Protein 3TDG (pdb70)

InterPro domains:
  IPR036249 Thioredoxin-like superfamily [SSF52833] (126-264)
  IPR041556 Disulfide isomerase DsbG, N-terminal [PF18257] (36-124)

Foldseek 3Di:
DVQLQVLCCVVPVWRKAWDDWACDPQDDFWIWTWIAGPPLRQIWIWIAGNVNNDIGTQDLPDDGPDPVRNVVSVVVVVVRVVVSVVSVLVVVLVVLVVPQPPLQWDKAAAPDPVARPWEKEWEAFLADVVRVVVLVCVNVVSPHHTYTYHQALAPDDLRLQLSQVLSVVVVVCVVVPHHSVVNSVSSNQSSDPPNPSVVDDGDPVSSVSRVVSRCSSPVVVSDPDPRDMDTD

Structure (mmCIF, N/CA/C/O backbone):
data_3TDG
#
_entry.id   3TDG
#
_cell.length_a   86.767
_cell.length_b   86.767
_cell.length_c 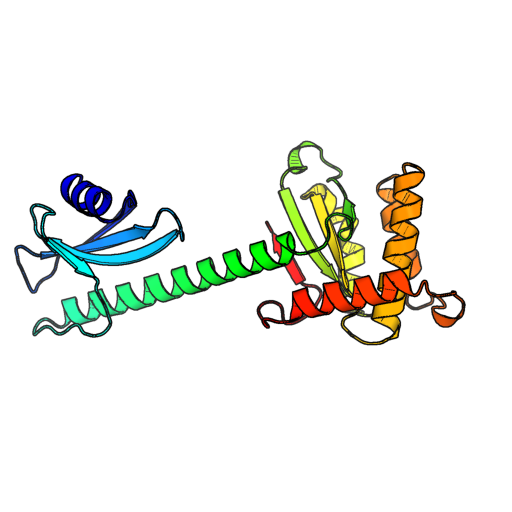  85.508
_cell.angle_alpha   90.00
_cell.angle_beta   90.00
_cell.angle_gamma   120.00
#
_symmetry.space_group_name_H-M   'P 32 2 1'
#
loop_
_entity.id
_entity.type
_entity.pdbx_description
1 polymer 'Putative uncharacterized protein'
2 non-polymer GLYCEROL
3 non-polymer 'FORMIC ACID'
4 non-polymer 'HEXAETHYLENE GLYCOL'
5 water water
#
loop_
_atom_site.group_PDB
_atom_site.id
_atom_site.type_symbol
_atom_site.label_atom_id
_atom_site.label_alt_id
_atom_site.label_comp_id
_atom_site.label_asym_id
_atom_site.label_entity_id
_atom_site.label_seq_id
_atom_site.pdbx_PDB_ins_code
_atom_site.Cartn_x
_atom_site.Cartn_y
_atom_site.Cartn_z
_atom_site.occupancy
_atom_site.B_iso_or_equiv
_atom_site.auth_seq_id
_atom_site.auth_comp_id
_atom_site.auth_asym_id
_atom_site.auth_atom_id
_atom_site.pdbx_PDB_model_num
ATOM 1 N N . GLN A 1 32 ? -47.245 49.417 22.952 1.00 60.72 32 GLN A N 1
ATOM 2 C CA . GLN A 1 32 ? -46.686 50.402 22.037 1.00 60.77 32 GLN A CA 1
ATOM 3 C C . GLN A 1 32 ? -46.31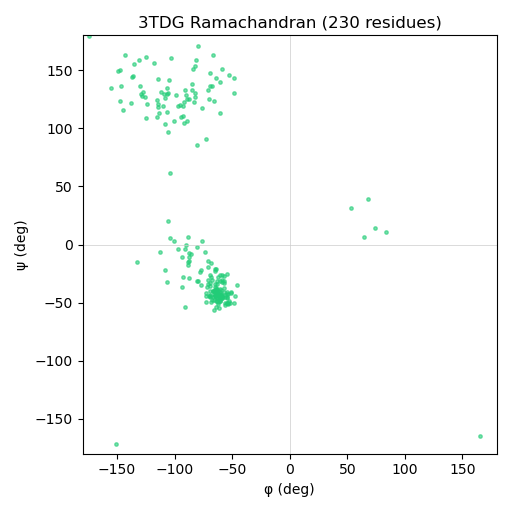8 49.826 20.692 1.00 60.41 32 GLN A C 1
ATOM 4 O O . GLN A 1 32 ? -45.370 49.090 20.553 1.00 60.77 32 GLN A O 1
ATOM 10 N N . ASP A 1 33 ? -47.068 50.194 19.683 1.00 59.17 33 ASP A N 1
ATOM 11 C CA . ASP A 1 33 ? -46.795 49.702 18.375 1.00 58.19 33 ASP A CA 1
ATOM 12 C C . ASP A 1 33 ? -45.500 50.241 17.853 1.00 56.40 33 ASP A C 1
ATOM 13 O O . ASP A 1 33 ? -44.841 49.590 17.082 1.00 55.66 33 ASP A O 1
ATOM 18 N N . ASN A 1 34 ? -45.130 51.433 18.257 1.00 54.00 34 ASN A N 1
ATOM 19 C CA . ASN A 1 34 ? -43.931 51.983 17.694 1.00 52.26 34 ASN A CA 1
ATOM 20 C C . ASN A 1 34 ? -42.665 51.233 18.062 1.00 50.30 34 ASN A C 1
ATOM 21 O O . ASN A 1 34 ? -41.818 51.018 17.231 1.00 49.56 34 ASN A O 1
ATOM 26 N N . LEU A 1 35 ? -42.540 50.845 19.314 1.00 48.07 35 LEU A N 1
ATOM 27 C CA . LEU A 1 35 ? -41.363 50.128 19.729 1.00 46.34 35 LEU A CA 1
ATOM 28 C C . LEU A 1 35 ? -41.288 48.791 19.034 1.00 44.55 35 LEU A C 1
ATOM 29 O O . LEU A 1 35 ? -40.266 48.423 18.546 1.00 43.58 35 LEU A O 1
ATOM 34 N N . VAL A 1 36 ? -42.400 48.098 18.978 1.00 43.27 36 VAL A N 1
ATOM 35 C CA . VAL A 1 36 ? -42.483 46.823 18.303 1.00 42.91 36 VAL A CA 1
ATOM 36 C C . VAL A 1 36 ? -42.062 46.966 16.864 1.00 42.33 36 VAL A C 1
ATOM 37 O O . VAL A 1 36 ? -41.385 46.152 16.330 1.00 41.58 36 VAL A O 1
ATOM 41 N N . SER A 1 37 ? -42.473 48.038 16.244 1.00 41.90 37 SER A N 1
ATOM 42 C CA . SER A 1 37 ? -42.195 48.222 14.858 1.00 42.23 37 SER A CA 1
ATOM 43 C C . SER A 1 37 ? -40.756 48.645 14.624 1.00 41.49 37 SER A C 1
ATOM 44 O O . SER A 1 37 ? -40.142 48.237 13.680 1.00 41.10 37 SER A O 1
ATOM 47 N N . VAL A 1 38 ? -40.214 49.426 15.528 1.00 40.44 38 VAL A N 1
ATOM 48 C CA . VAL A 1 38 ? -38.837 49.801 15.420 1.00 39.78 38 VAL A CA 1
ATOM 49 C C . VAL A 1 38 ? -37.943 48.573 15.530 1.00 39.29 38 VAL A C 1
ATOM 50 O O . VAL A 1 38 ? -37.003 48.435 14.807 1.00 38.92 38 VAL A O 1
ATOM 54 N N . ILE A 1 39 ? -38.269 47.671 16.422 1.00 38.23 39 ILE A N 1
ATOM 55 C CA . ILE A 1 39 ? -37.480 46.488 16.570 1.00 38.55 39 ILE A CA 1
ATOM 56 C C . ILE A 1 39 ? -37.654 45.572 15.383 1.00 38.33 39 ILE A C 1
ATOM 57 O O . ILE A 1 39 ? -36.706 45.054 14.874 1.00 37.46 39 ILE A O 1
ATOM 62 N N . GLU A 1 40 ? -38.880 45.386 14.944 1.00 38.21 40 GLU A N 1
ATOM 63 C CA . GLU A 1 40 ? -39.127 44.528 13.817 1.00 39.23 40 GLU A CA 1
ATOM 64 C C . GLU A 1 40 ? -38.327 44.882 12.575 1.00 38.96 40 GLU A C 1
ATOM 65 O O . GLU A 1 40 ? -37.774 44.028 11.975 1.00 39.49 40 GLU A O 1
ATOM 71 N N . LYS A 1 41 ? -38.268 46.149 12.221 1.00 38.84 41 LYS A N 1
ATOM 72 C CA . LYS A 1 41 ? -37.585 46.584 10.993 1.00 39.82 41 LYS A CA 1
ATOM 73 C C . LYS A 1 41 ? -36.103 46.238 10.987 1.00 39.27 41 LYS A C 1
ATOM 74 O O . LYS A 1 41 ? -35.549 45.903 9.935 1.00 38.69 41 LYS A O 1
ATOM 80 N N . GLN A 1 42 ? -35.451 46.368 12.143 1.00 38.56 42 GLN A N 1
ATOM 81 C CA . GLN A 1 42 ? -34.014 46.133 12.194 1.00 39.06 42 GLN A CA 1
ATOM 82 C C . GLN A 1 42 ? -33.588 44.790 12.810 1.00 38.15 42 GLN A C 1
ATOM 83 O O . GLN A 1 42 ? -32.408 44.532 12.960 1.00 38.73 42 GLN A O 1
ATOM 89 N N . THR A 1 43 ? -34.538 43.914 13.127 1.00 37.97 43 THR A N 1
ATOM 90 C CA . THR A 1 43 ? -34.175 42.558 13.558 1.00 38.02 43 THR A CA 1
ATOM 91 C C . THR A 1 43 ? -34.979 41.484 12.852 1.00 38.44 43 THR A C 1
ATOM 92 O O . THR A 1 43 ? -34.628 40.312 12.907 1.00 38.27 43 THR A O 1
ATOM 96 N N . ASN A 1 44 ? -36.065 41.895 12.208 1.00 39.12 44 ASN A N 1
ATOM 97 C CA . ASN A 1 44 ? -37.105 40.988 11.747 1.00 40.06 44 ASN A CA 1
ATOM 98 C C . ASN A 1 44 ? -37.659 40.067 12.850 1.00 41.03 44 ASN A C 1
ATOM 99 O O . ASN A 1 44 ? -38.050 38.930 12.587 1.00 40.12 44 ASN A O 1
ATOM 104 N N . LYS A 1 45 ? -37.675 40.570 14.084 1.00 41.99 45 LYS A N 1
ATOM 105 C CA . LYS A 1 45 ? -38.364 39.893 15.181 1.00 42.57 45 LYS A CA 1
ATOM 106 C C . LYS A 1 45 ? -39.506 40.774 15.658 1.00 42.69 45 LYS A C 1
ATOM 107 O O . LYS A 1 45 ? -39.299 41.948 16.004 1.00 42.37 45 LYS A O 1
ATOM 113 N N . LYS A 1 46 ? -40.709 40.213 15.657 1.00 42.69 46 LYS A N 1
ATOM 114 C CA . LYS A 1 46 ? -41.872 40.890 16.221 1.00 43.55 46 LYS A CA 1
ATOM 115 C C . LYS A 1 46 ? -42.009 40.484 17.689 1.00 43.25 46 LYS A C 1
ATOM 116 O O . LYS A 1 46 ? -42.430 39.361 17.982 1.00 43.53 46 LYS A O 1
ATOM 122 N N . VAL A 1 47 ? -41.641 41.397 18.592 1.00 43.11 47 VAL A N 1
ATOM 123 C CA . VAL A 1 47 ? -41.617 41.113 20.040 1.00 43.06 47 VAL A CA 1
ATOM 124 C C . VAL A 1 47 ? -43.007 41.272 20.638 1.00 43.97 47 VAL A C 1
ATOM 125 O O . VAL A 1 47 ? -43.829 42.024 20.123 1.00 44.39 47 VAL A O 1
ATOM 129 N N . ARG A 1 48 ? -43.262 40.567 21.730 1.00 44.82 48 ARG A N 1
ATOM 130 C CA . ARG A 1 48 ? -44.501 40.736 22.469 1.00 45.82 48 ARG A CA 1
ATOM 131 C C . ARG A 1 48 ? -44.208 41.506 23.752 1.00 45.79 48 ARG A C 1
ATOM 132 O O . ARG A 1 48 ? -43.288 41.148 24.477 1.00 45.95 48 ARG A O 1
ATOM 140 N N . ILE A 1 49 ? -44.978 42.557 24.030 1.00 46.33 49 ILE A N 1
ATOM 141 C CA . ILE A 1 49 ? -44.768 43.369 25.231 1.00 47.14 49 ILE A CA 1
ATOM 142 C C . ILE A 1 49 ? -45.430 42.700 26.441 1.00 48.22 49 ILE A C 1
ATOM 143 O O . ILE A 1 49 ? -46.615 42.377 26.389 1.00 48.21 49 ILE A O 1
ATOM 148 N N . LEU A 1 50 ? -44.665 42.493 27.519 1.00 48.80 50 LEU A N 1
ATOM 149 C CA . LEU A 1 50 ? -45.183 41.811 28.715 1.00 49.98 50 LEU A CA 1
ATOM 150 C C . LEU A 1 50 ? -45.449 42.735 29.908 1.00 50.93 50 LEU A C 1
ATOM 151 O O . LEU A 1 50 ? -46.359 42.484 30.691 1.00 51.42 50 LEU A O 1
ATOM 156 N N . GLU A 1 51 ? -44.655 43.791 30.052 1.00 51.55 51 GLU A N 1
ATOM 157 C CA . GLU A 1 51 ? -44.672 44.596 31.268 1.00 52.41 51 GLU A CA 1
ATOM 158 C C . GLU A 1 51 ? -44.178 46.013 30.971 1.00 52.35 51 GLU A C 1
ATOM 159 O O . GLU A 1 51 ? -43.179 46.196 30.260 1.00 52.26 51 GLU A O 1
ATOM 165 N N . ILE A 1 52 ? -44.886 47.013 31.488 1.00 52.38 52 ILE A N 1
ATOM 166 C CA . ILE A 1 52 ? -44.430 48.411 31.407 1.00 52.67 52 ILE A CA 1
ATOM 167 C C . ILE A 1 52 ? -44.455 49.044 32.800 1.00 53.10 52 ILE A C 1
ATOM 168 O O . ILE A 1 52 ? -45.468 48.971 33.492 1.00 53.60 52 ILE A O 1
ATOM 173 N N . LYS A 1 53 ? -43.341 49.645 33.214 1.00 53.23 53 LYS A N 1
ATOM 174 C CA . LYS A 1 53 ? -43.231 50.285 34.529 1.00 53.58 53 LYS A CA 1
ATOM 175 C C . LYS A 1 53 ? -42.538 51.647 34.421 1.00 53.82 53 LYS A C 1
ATOM 176 O O . LYS A 1 53 ? -41.588 51.789 33.652 1.00 53.34 53 LYS A O 1
ATOM 182 N N . PRO A 1 54 ? -42.926 52.623 35.206 1.00 53.80 54 PRO A N 1
ATOM 183 C CA . PRO A 1 54 ? -42.300 53.937 35.144 1.00 54.17 54 PRO A CA 1
ATOM 184 C C . PRO A 1 54 ? -41.007 54.014 35.914 1.00 54.65 54 PRO A C 1
ATOM 185 O O . PRO A 1 54 ? -40.803 53.214 36.774 1.00 54.79 54 PRO A O 1
ATOM 189 N N . LEU A 1 55 ? -40.154 54.973 35.604 1.00 55.55 55 LEU A N 1
ATOM 190 C CA . LEU A 1 55 ? -38.957 55.220 36.387 1.00 56.56 55 LEU A CA 1
ATOM 191 C C . LEU A 1 55 ? -39.036 56.548 37.115 1.00 57.57 55 LEU A C 1
ATOM 192 O O . LEU A 1 55 ? -39.357 57.553 36.536 1.00 57.62 55 LEU A O 1
ATOM 197 N N . LYS A 1 56 ? -38.737 56.534 38.399 1.00 58.46 56 LYS A N 1
ATOM 198 C CA . LYS A 1 56 ? -38.766 57.733 39.199 1.00 59.17 56 LYS A CA 1
ATOM 199 C C . LYS A 1 56 ? -37.783 58.694 38.616 1.00 59.60 56 LYS A C 1
ATOM 200 O O . LYS A 1 56 ? -37.893 59.888 38.736 1.00 59.49 56 LYS A O 1
ATOM 206 N N . SER A 1 57 ? -36.802 58.125 37.965 1.00 59.68 57 SER A N 1
ATOM 207 C CA . SER A 1 57 ? -35.600 58.810 37.638 1.00 60.19 57 SER A CA 1
ATOM 208 C C . SER A 1 57 ? -35.671 59.564 36.301 1.00 60.38 57 SER A C 1
ATOM 209 O O . SER A 1 57 ? -34.854 60.419 36.016 1.00 60.41 57 SER A O 1
ATOM 212 N N . SER A 1 58 ? -36.673 59.267 35.499 1.00 60.75 58 SER A N 1
ATOM 213 C CA . SER A 1 58 ? -36.872 59.988 34.266 1.00 61.52 58 SER A CA 1
ATOM 214 C C . SER A 1 58 ? -38.320 60.118 33.902 1.00 61.84 58 SER A C 1
ATOM 215 O O . SER A 1 58 ? -39.109 59.272 34.199 1.00 62.26 58 SER A O 1
ATOM 218 N N . GLN A 1 59 ? -38.672 61.178 33.218 1.00 62.61 59 GLN A N 1
ATOM 219 C CA . GLN A 1 59 ? -40.046 61.345 32.816 1.00 63.45 59 GLN A CA 1
ATOM 220 C C . GLN A 1 59 ? -40.302 60.789 31.434 1.00 63.10 59 GLN A C 1
ATOM 221 O O . GLN A 1 59 ? -41.395 60.403 31.128 1.00 63.29 59 GLN A O 1
ATOM 227 N N . ASP A 1 60 ? -39.300 60.772 30.581 1.00 62.82 60 ASP A N 1
ATOM 228 C CA . ASP A 1 60 ? -39.518 60.245 29.251 1.00 62.34 60 ASP A CA 1
ATOM 229 C C . ASP A 1 60 ? -39.302 58.728 29.167 1.00 61.38 60 ASP A C 1
ATOM 230 O O . ASP A 1 60 ? -39.901 58.067 28.373 1.00 61.60 60 ASP A O 1
ATOM 235 N N . LEU A 1 61 ? -38.446 58.189 30.003 1.00 59.63 61 LEU A N 1
ATOM 236 C CA . LEU A 1 61 ? -38.081 56.777 29.930 1.00 57.78 61 LEU A CA 1
ATOM 237 C C . LEU A 1 61 ? -38.939 55.843 30.771 1.00 56.67 61 LEU A C 1
ATOM 238 O O . LEU A 1 61 ? -39.200 56.116 31.943 1.00 57.03 61 LEU A O 1
ATOM 243 N N . LYS A 1 62 ? -39.371 54.738 30.160 1.00 54.97 62 LYS A N 1
ATOM 244 C CA . LYS A 1 62 ? -40.105 53.680 30.859 1.00 53.58 62 LYS A CA 1
ATOM 245 C C . LYS A 1 62 ? -39.347 52.343 30.823 1.00 52.04 62 LYS A C 1
ATOM 246 O O . LYS A 1 62 ? -38.539 52.103 29.929 1.00 51.18 62 LYS A O 1
ATOM 252 N N . MET A 1 63 ? -39.632 51.483 31.795 1.00 50.07 63 MET A N 1
ATOM 253 C CA . MET A 1 63 ? -39.087 50.137 31.842 1.00 49.05 63 MET A CA 1
ATOM 254 C C . MET A 1 63 ? -40.064 49.198 31.140 1.00 47.49 63 MET A C 1
ATOM 255 O O . MET A 1 63 ? -41.237 49.134 31.507 1.00 47.04 63 MET A O 1
ATOM 260 N N . VAL A 1 64 ? -39.573 48.495 30.115 1.00 45.10 64 VAL A N 1
ATOM 261 C CA . VAL A 1 64 ? -40.382 47.551 29.342 1.00 43.25 64 VAL A CA 1
ATOM 262 C C . VAL A 1 64 ? -39.697 46.185 29.276 1.00 42.00 64 VAL A C 1
ATOM 263 O O . VAL A 1 64 ? -38.491 46.093 28.993 1.00 42.09 64 VAL A O 1
ATOM 267 N N . VAL A 1 65 ? -40.454 45.133 29.562 1.00 40.65 65 VAL A N 1
ATOM 268 C CA . VAL A 1 65 ? -40.001 43.764 29.318 1.00 39.56 65 VAL A CA 1
ATOM 269 C C . VAL A 1 65 ? -40.761 43.205 28.116 1.00 39.40 65 VAL A C 1
ATOM 270 O O . VAL A 1 65 ? -41.983 43.382 28.007 1.00 39.37 65 VAL A O 1
ATOM 274 N N . ILE A 1 66 ? -40.023 42.556 27.215 1.00 38.87 66 ILE A N 1
ATOM 275 C CA . ILE A 1 66 ? -40.572 41.983 25.995 1.00 38.29 66 ILE A CA 1
ATOM 276 C C . ILE A 1 66 ? -40.220 40.507 25.932 1.00 39.15 66 ILE A C 1
ATOM 277 O O . ILE A 1 66 ? -39.320 40.061 26.635 1.00 39.42 66 ILE A O 1
ATOM 282 N N . GLU A 1 67 ? -40.945 39.754 25.104 1.00 39.59 67 GLU A N 1
ATOM 283 C CA . GLU A 1 67 ? -40.632 38.360 24.835 1.00 40.57 67 GLU A CA 1
ATOM 284 C C . GLU A 1 67 ? -40.089 38.236 23.420 1.00 40.63 67 GLU A C 1
ATOM 285 O O . GLU A 1 67 ? -40.721 38.696 22.484 1.00 40.24 67 GLU A O 1
ATOM 291 N N . ASP A 1 68 ? -38.909 37.641 23.275 1.00 41.24 68 ASP A N 1
ATOM 292 C CA . ASP A 1 68 ? -38.335 37.364 21.955 1.00 42.04 68 ASP A CA 1
ATOM 293 C C . ASP A 1 68 ? -39.183 36.235 21.308 1.00 42.57 68 ASP A C 1
ATOM 294 O O . ASP A 1 68 ? -39.373 35.199 21.917 1.00 42.39 68 ASP A O 1
ATOM 299 N N . PRO A 1 69 ? -39.722 36.444 20.087 1.00 43.17 69 PRO A N 1
ATOM 300 C CA . PRO A 1 69 ? -40.628 35.398 19.566 1.00 43.55 69 PRO A CA 1
ATOM 301 C C . PRO A 1 69 ? -39.923 34.097 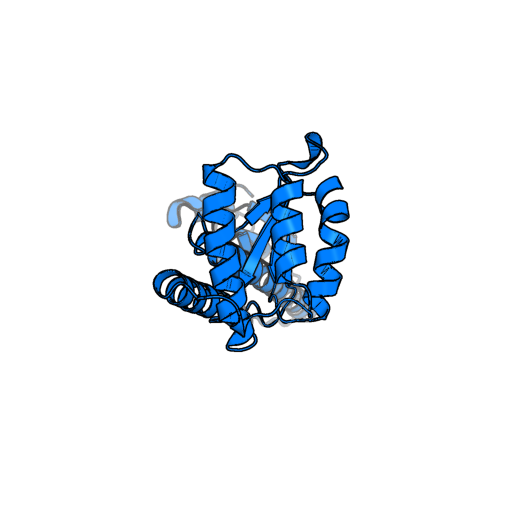19.161 1.00 43.72 69 PRO A C 1
ATOM 302 O O . PRO A 1 69 ? -40.584 33.094 18.970 1.00 44.36 69 PRO A O 1
ATOM 306 N N . ASP A 1 70 ? -38.597 34.114 19.040 1.00 44.87 70 ASP A N 1
ATOM 307 C CA . ASP A 1 70 ? -37.843 32.913 18.660 1.00 45.97 70 ASP A CA 1
ATOM 308 C C . ASP A 1 70 ? -37.388 32.102 19.879 1.00 46.02 70 ASP A C 1
ATOM 309 O O . ASP A 1 70 ? -37.668 30.907 19.969 1.00 46.55 70 ASP A O 1
ATOM 314 N N . THR A 1 71 ? -36.699 32.757 20.813 1.00 45.04 71 THR A N 1
ATOM 315 C CA . THR A 1 71 ? -36.133 32.089 21.980 1.00 44.29 71 THR A CA 1
ATOM 316 C C . THR A 1 71 ? -37.108 32.017 23.155 1.00 43.84 71 THR A C 1
ATOM 317 O O . THR A 1 71 ? -36.903 31.231 24.083 1.00 44.07 71 THR A O 1
ATOM 321 N N . LYS A 1 72 ? -38.154 32.845 23.108 1.00 42.95 72 LYS A N 1
ATOM 322 C CA . LYS A 1 72 ? -39.090 33.059 24.228 1.00 42.78 72 LYS A CA 1
ATOM 323 C C . LYS A 1 72 ? -38.419 33.700 25.468 1.00 41.74 72 LYS A C 1
ATOM 324 O O . LYS A 1 72 ? -39.061 33.841 26.509 1.00 41.54 72 LYS A O 1
ATOM 330 N N . TYR A 1 73 ? -37.151 34.104 25.340 1.00 40.66 73 TYR A N 1
ATOM 331 C CA . TYR A 1 73 ? -36.458 34.842 26.399 1.00 39.52 73 TYR A CA 1
ATOM 332 C C . TYR A 1 73 ? -37.163 36.162 26.689 1.00 39.00 73 TYR A C 1
ATOM 333 O O . TYR A 1 73 ? -37.661 36.828 25.770 1.00 37.84 73 TYR A O 1
ATOM 342 N N . ASN A 1 74 ? -37.251 36.500 27.977 1.00 38.48 74 ASN A N 1
ATOM 343 C CA . ASN A 1 74 ? -37.786 37.781 28.404 1.00 38.55 74 ASN A CA 1
ATOM 344 C C . ASN A 1 74 ? -36.636 38.764 28.480 1.00 38.08 74 ASN A C 1
ATOM 345 O O . ASN A 1 74 ? -35.619 38.481 29.112 1.00 38.02 74 ASN A O 1
ATOM 350 N N . ILE A 1 75 ? -36.799 39.915 27.835 1.00 37.15 75 ILE A N 1
ATOM 351 C CA . ILE A 1 75 ? -35.715 40.881 27.700 1.00 36.69 75 ILE A CA 1
ATOM 352 C C . ILE A 1 75 ? -36.195 42.212 28.262 1.00 37.36 75 ILE A C 1
ATOM 353 O O . ILE A 1 75 ? -37.208 42.746 27.800 1.00 37.02 75 ILE A O 1
ATOM 358 N N . PRO A 1 76 ? -35.488 42.734 29.284 1.00 37.83 76 PRO A N 1
ATOM 359 C CA . PRO A 1 76 ? -35.785 44.041 29.865 1.00 38.18 76 PRO A CA 1
ATOM 360 C C . PRO A 1 76 ? -35.122 45.199 29.119 1.00 38.17 76 PRO A C 1
ATOM 361 O O . PRO A 1 76 ? -33.953 45.123 28.728 1.00 38.40 76 PRO A O 1
ATOM 365 N N . LEU A 1 77 ? -35.892 46.266 28.942 1.00 38.61 77 LEU A N 1
ATOM 366 C CA . LEU A 1 77 ? -35.510 47.439 28.158 1.00 38.91 77 LEU A CA 1
ATOM 367 C C . LEU A 1 77 ? -35.856 48.738 28.878 1.00 39.72 77 LEU A C 1
ATOM 368 O O . LEU A 1 77 ? -36.794 48.790 29.690 1.00 39.50 77 LEU A O 1
ATOM 373 N N . VAL A 1 78 ? -35.134 49.793 28.534 1.00 40.66 78 VAL A N 1
ATOM 374 C CA . VAL A 1 78 ? -35.602 51.158 28.800 1.00 42.22 78 VAL A CA 1
ATOM 375 C C . VAL A 1 78 ? -36.024 51.742 27.450 1.00 42.48 78 VAL A C 1
ATOM 376 O O . VAL A 1 78 ? -35.283 51.656 26.461 1.00 42.42 78 VAL A O 1
ATOM 380 N N . VAL A 1 79 ? -37.232 52.293 27.407 1.00 43.37 79 VAL A N 1
ATOM 381 C CA . VAL A 1 79 ? -37.843 52.758 26.164 1.00 44.56 79 VAL A CA 1
ATOM 382 C C . VAL A 1 79 ? -38.380 54.194 26.327 1.00 45.61 79 VAL A C 1
ATOM 383 O O . VAL A 1 79 ? -38.996 54.521 27.347 1.00 45.76 79 VAL A O 1
ATOM 387 N N . SER A 1 80 ? -38.136 55.047 25.335 1.00 46.35 80 SER A N 1
ATOM 388 C CA . SER A 1 80 ? -38.705 56.402 25.341 1.00 47.75 80 SER A CA 1
ATOM 389 C C . SER A 1 80 ? -40.237 56.381 25.208 1.00 48.74 80 SER A C 1
ATOM 390 O O . SER A 1 80 ? -40.826 55.358 24.824 1.00 48.32 80 SER A O 1
ATOM 393 N N . LYS A 1 81 ? -40.862 57.512 25.547 1.00 50.17 81 LYS A N 1
ATOM 394 C CA . LYS A 1 81 ? -42.317 57.705 25.459 1.00 51.65 81 LYS A CA 1
ATOM 395 C C . LYS A 1 81 ? -42.892 57.408 24.083 1.00 51.34 81 LYS A C 1
ATOM 396 O O . LYS A 1 81 ? -43.935 56.760 23.963 1.00 51.77 81 LYS A O 1
ATOM 402 N N . ASP A 1 82 ? -42.227 57.897 23.040 1.00 51.10 82 ASP A N 1
ATOM 403 C CA . ASP A 1 82 ? -42.709 57.655 21.685 1.00 50.51 82 ASP A CA 1
ATOM 404 C C . ASP A 1 82 ? -42.327 56.259 21.139 1.00 49.89 82 ASP A C 1
ATOM 405 O O . ASP A 1 82 ? -42.726 55.899 20.041 1.00 49.79 82 ASP A O 1
ATOM 410 N N . GLY A 1 83 ? -41.581 55.472 21.918 1.00 48.79 83 GLY A N 1
ATOM 411 C CA . GLY A 1 83 ? -41.168 54.125 21.508 1.00 47.18 83 GLY A CA 1
ATOM 412 C C . GLY A 1 83 ? -40.078 54.092 20.449 1.00 46.62 83 GLY A C 1
ATOM 413 O O . GLY A 1 83 ? -39.827 53.042 19.851 1.00 46.89 83 GLY A O 1
ATOM 414 N N . ASN A 1 84 ? -39.416 55.231 20.232 1.00 45.68 84 ASN A N 1
ATOM 415 C CA . ASN A 1 84 ? -38.408 55.376 19.188 1.00 45.28 84 ASN A CA 1
ATOM 416 C C . ASN A 1 84 ? -36.966 55.135 19.617 1.00 44.96 84 ASN A C 1
ATOM 417 O O . ASN A 1 84 ? -36.076 55.082 18.774 1.00 44.78 84 ASN A O 1
ATOM 422 N N . LEU A 1 85 ? -36.733 55.038 20.925 1.00 44.10 85 LEU A N 1
ATOM 423 C CA . LEU A 1 85 ? -35.407 54.739 21.465 1.00 42.69 85 LEU A CA 1
ATOM 424 C C . LEU A 1 85 ? -35.539 53.579 22.454 1.00 42.26 85 LEU A C 1
ATOM 425 O O . LEU A 1 85 ? -36.399 53.577 23.334 1.00 41.79 85 LEU A O 1
ATOM 430 N N . ILE A 1 86 ? -34.699 52.568 22.273 1.00 41.40 86 ILE A N 1
ATOM 431 C CA . ILE A 1 86 ? -34.834 51.322 22.988 1.00 39.67 86 ILE A CA 1
ATOM 432 C C . ILE A 1 86 ? -33.430 50.912 23.398 1.00 39.80 86 ILE A C 1
ATOM 433 O O . ILE A 1 86 ? -32.548 50.741 22.544 1.00 38.99 86 ILE A O 1
ATOM 438 N N . ILE A 1 87 ? -33.228 50.758 24.706 1.00 39.44 87 ILE A N 1
ATOM 439 C CA . ILE A 1 87 ? -31.927 50.402 25.261 1.00 38.90 87 ILE A CA 1
ATOM 440 C C . ILE A 1 87 ? -32.107 49.169 26.134 1.00 39.05 87 ILE A C 1
ATOM 441 O O . ILE A 1 87 ? -32.974 49.151 27.014 1.00 38.48 87 ILE A O 1
ATOM 446 N N . GLY A 1 88 ? -31.306 48.129 25.888 1.00 38.39 88 GLY A N 1
ATOM 447 C CA . GLY A 1 88 ? -31.377 46.927 26.718 1.00 38.56 88 GLY A CA 1
ATOM 448 C C . GLY A 1 88 ? -30.889 47.208 28.142 1.00 39.17 88 GLY A C 1
ATOM 449 O O . GLY A 1 88 ? -29.870 47.885 28.325 1.00 38.73 88 GLY A O 1
ATOM 450 N N . LEU A 1 89 ? -31.613 46.703 29.138 1.00 39.91 89 LEU A N 1
ATOM 451 C CA . LEU A 1 89 ? -31.190 46.811 30.539 1.00 41.00 89 LEU A CA 1
ATOM 452 C C . LEU A 1 89 ? -30.223 45.700 30.889 1.00 41.62 89 LEU A C 1
ATOM 453 O O . LEU A 1 89 ? -30.275 44.614 30.318 1.00 41.21 89 LEU A O 1
ATOM 458 N N . SER A 1 90 ? -29.339 45.988 31.837 1.00 42.25 90 SER A N 1
ATOM 459 C CA . SER A 1 90 ? -28.343 45.034 32.302 1.00 42.53 90 SER A CA 1
ATOM 460 C C . SER A 1 90 ? -28.036 45.378 33.750 1.00 42.83 90 SER A C 1
ATOM 461 O O . SER A 1 90 ? -28.692 46.248 34.324 1.00 43.62 90 SER A O 1
ATOM 464 N N . ASN A 1 91 ? -27.025 44.725 34.317 1.00 43.00 91 ASN A N 1
ATOM 465 C CA . ASN A 1 91 ? -26.488 45.077 35.628 1.00 43.63 91 ASN A CA 1
ATOM 466 C C . ASN A 1 91 ? -25.841 46.453 35.661 1.00 42.89 91 ASN A C 1
ATOM 467 O O . ASN A 1 91 ? -25.712 47.037 36.730 1.00 43.44 91 ASN A O 1
ATOM 472 N N . ILE A 1 92 ? -25.405 46.965 34.513 1.00 41.83 92 ILE A N 1
ATOM 473 C CA . ILE A 1 92 ? -24.863 48.323 34.471 1.00 40.84 92 ILE A CA 1
ATOM 474 C C . ILE A 1 92 ? -26.036 49.287 34.424 1.00 41.28 92 ILE A C 1
ATOM 475 O O . ILE A 1 92 ? -26.501 49.681 33.349 1.00 40.75 92 ILE A O 1
ATOM 480 N N . PHE A 1 93 ? -26.530 49.613 35.620 1.00 40.98 93 PHE A N 1
ATOM 481 C CA . PHE A 1 93 ? -27.635 50.522 35.827 1.00 41.05 93 PHE A CA 1
ATOM 482 C C . PHE A 1 93 ? -27.427 51.276 37.150 1.00 41.69 93 PHE A C 1
ATOM 483 O O . PHE A 1 93 ? -27.303 50.665 38.211 1.00 42.04 93 PHE A O 1
ATOM 491 N N . PHE A 1 94 ? -27.405 52.593 37.098 1.00 42.30 94 PHE A N 1
ATOM 492 C CA . PHE A 1 94 ? -27.258 53.372 38.330 1.00 43.48 94 PHE A CA 1
ATOM 493 C C . PHE A 1 94 ? -28.204 54.525 38.311 1.00 44.27 94 PHE A C 1
ATOM 494 O O . PHE A 1 94 ? -28.486 55.106 37.254 1.00 44.01 94 PHE A O 1
ATOM 502 N N . SER A 1 95 ? -28.716 54.840 39.492 1.00 45.87 95 SER A N 1
ATOM 503 C CA . SER A 1 95 ? -29.599 55.985 39.653 1.00 47.32 95 SER A CA 1
ATOM 504 C C . SER A 1 95 ? -29.434 56.585 41.041 1.00 48.55 95 SER A C 1
ATOM 505 O O . SER A 1 95 ? -29.115 55.856 41.994 1.00 48.47 95 SER A O 1
ATOM 508 N N . ASN A 1 96 ? -29.639 57.901 41.163 1.00 49.60 96 ASN A N 1
ATOM 509 C CA . ASN A 1 96 ? -29.773 58.499 42.496 1.00 51.59 96 ASN A CA 1
ATOM 510 C C . ASN A 1 96 ? -31.075 58.047 43.178 1.00 52.32 96 ASN A C 1
ATOM 511 O O . ASN A 1 96 ? -31.215 58.194 44.393 1.00 52.89 96 ASN A O 1
ATOM 516 N N . LYS A 1 97 ? -32.014 57.489 42.403 1.00 52.67 97 LYS A N 1
ATOM 517 C CA . LYS A 1 97 ? -33.258 56.963 42.983 1.00 53.07 97 LYS A CA 1
ATOM 518 C C . LYS A 1 97 ? -33.116 55.481 43.265 1.00 53.22 97 LYS A C 1
ATOM 519 O O . LYS A 1 97 ? -33.057 54.651 42.338 1.00 53.40 97 LYS A O 1
ATOM 525 N N . SER A 1 98 ? -33.058 55.154 44.552 1.00 52.97 98 SER A N 1
ATOM 526 C CA . SER A 1 98 ? -32.935 53.770 45.015 1.00 52.90 98 SER A CA 1
ATOM 527 C C . SER A 1 98 ? -34.084 52.834 44.564 1.00 52.13 98 SER A C 1
ATOM 528 O O . SER A 1 98 ? -33.869 51.629 44.387 1.00 52.33 98 SER A O 1
ATOM 531 N N . ASP A 1 99 ? -35.285 53.381 44.390 1.00 51.52 99 ASP A N 1
ATOM 532 C CA . ASP A 1 99 ? -36.428 52.604 43.907 1.00 51.34 99 ASP A CA 1
ATOM 533 C C . ASP A 1 99 ? -36.207 52.072 42.478 1.00 50.49 99 ASP A C 1
ATOM 534 O O . ASP A 1 99 ? -36.608 50.953 42.157 1.00 50.16 99 ASP A O 1
ATOM 539 N N . ASP A 1 100 ? -35.582 52.881 41.632 1.00 49.56 100 ASP A N 1
ATOM 540 C CA . ASP A 1 100 ? -35.301 52.476 40.246 1.00 49.19 100 ASP A CA 1
ATOM 541 C C . ASP A 1 100 ? -34.243 51.376 40.190 1.00 48.52 100 ASP A C 1
ATOM 542 O O . ASP A 1 100 ? -34.423 50.391 39.469 1.00 47.89 100 ASP A O 1
ATOM 547 N N . VAL A 1 101 ? -33.160 51.555 40.961 1.00 47.78 101 VAL A N 1
ATOM 548 C CA . VAL A 1 101 ? -32.096 50.548 41.136 1.00 47.24 101 VAL A CA 1
ATOM 549 C C . VAL A 1 101 ? -32.705 49.217 41.570 1.00 47.56 101 VAL A C 1
ATOM 550 O O . VAL A 1 101 ? -32.329 48.138 41.060 1.00 46.68 101 VAL A O 1
ATOM 554 N N . GLN A 1 102 ? -33.660 49.313 42.497 1.00 47.59 102 GLN A N 1
ATOM 555 C CA . GLN A 1 102 ? -34.364 48.153 43.019 1.00 47.92 102 GLN A CA 1
ATOM 556 C C . GLN A 1 102 ? -35.275 47.516 41.960 1.00 47.36 102 GLN A C 1
ATOM 557 O O . GLN A 1 102 ? -35.249 46.295 41.776 1.00 46.76 102 GLN A O 1
ATOM 563 N N . LEU A 1 103 ? -36.094 48.342 41.304 1.00 46.23 103 LEU A N 1
ATOM 564 C CA . LEU A 1 103 ? -36.971 47.869 40.227 1.00 45.78 103 LEU A CA 1
ATOM 565 C C . LEU A 1 103 ? -36.183 47.074 39.180 1.00 44.84 103 LEU A C 1
ATOM 566 O O . LEU A 1 103 ? -36.566 45.957 38.832 1.00 45.12 103 LEU A O 1
ATOM 571 N N . VAL A 1 104 ? -35.083 47.660 38.712 1.00 43.66 104 VAL A N 1
ATOM 572 C CA . VAL A 1 104 ? -34.207 47.053 37.723 1.00 43.18 104 VAL A CA 1
ATOM 573 C C . VAL A 1 104 ? -33.605 45.738 38.246 1.00 43.06 104 VAL A C 1
A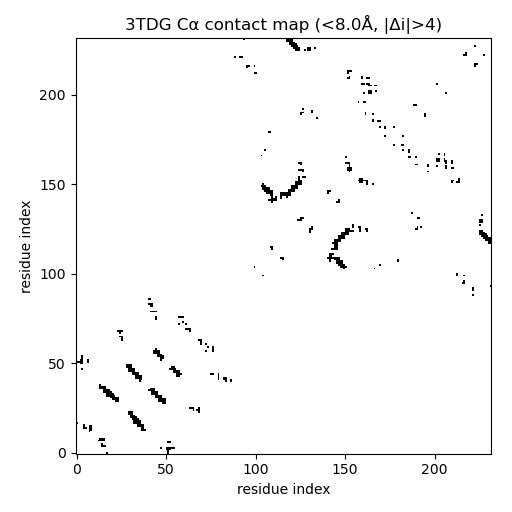TOM 574 O O . VAL A 1 104 ? -33.585 44.743 37.524 1.00 42.56 104 VAL A O 1
ATOM 578 N N . ALA A 1 105 ? -33.158 45.734 39.506 1.00 42.41 105 ALA A N 1
ATOM 579 C CA . ALA A 1 105 ? -32.605 44.542 40.127 1.00 41.95 105 ALA A CA 1
ATOM 580 C C . ALA A 1 105 ? -33.611 43.401 40.176 1.00 41.75 105 ALA A C 1
ATOM 581 O O . ALA A 1 105 ? -33.279 42.268 39.803 1.00 41.07 105 ALA A O 1
ATOM 583 N N . GLU A 1 106 ? -34.821 43.701 40.644 1.00 41.54 106 GLU A N 1
ATOM 584 C CA . GLU A 1 106 ? -35.922 42.734 40.686 1.00 42.37 106 GLU A CA 1
ATOM 585 C C . GLU A 1 106 ? -36.265 42.208 39.287 1.00 41.64 106 GLU A C 1
ATOM 586 O O . GLU A 1 106 ? -36.527 41.019 39.101 1.00 40.43 106 GLU A O 1
ATOM 592 N N . THR A 1 107 ? -36.295 43.129 38.326 1.00 41.47 107 THR A N 1
ATOM 593 C CA . THR A 1 107 ? -36.633 42.805 36.954 1.00 41.48 107 THR A CA 1
ATOM 594 C C . THR A 1 107 ? -35.558 41.902 36.357 1.00 41.39 107 THR A C 1
ATOM 595 O O . THR A 1 107 ? -35.882 40.804 35.920 1.00 41.27 107 THR A O 1
ATOM 599 N N . ASN A 1 108 ? -34.299 42.343 36.378 1.00 40.90 108 ASN A N 1
ATOM 600 C CA . ASN A 1 108 ? -33.192 41.511 35.922 1.00 41.72 108 ASN A CA 1
ATOM 601 C C . ASN A 1 108 ? -33.227 40.099 36.522 1.00 41.74 108 ASN A C 1
ATOM 602 O O . ASN A 1 108 ? -33.155 39.121 35.793 1.00 41.58 108 ASN A O 1
ATOM 607 N N . GLN A 1 109 ? -33.373 39.998 37.841 1.00 41.19 109 GLN A N 1
ATOM 608 C CA . GLN A 1 109 ? -33.381 38.703 38.507 1.00 41.68 109 GLN A CA 1
ATOM 609 C C . GLN A 1 109 ? -34.577 37.825 38.107 1.00 41.42 109 GLN A C 1
ATOM 610 O O . GLN A 1 109 ? -34.421 36.623 37.930 1.00 41.21 109 GLN A O 1
ATOM 616 N N . LYS A 1 110 ? -35.751 38.431 37.970 1.00 41.27 110 LYS A N 1
ATOM 617 C CA . LYS A 1 110 ? -36.956 37.715 37.535 1.00 42.44 110 LYS A CA 1
ATOM 618 C C . LYS A 1 110 ? -36.784 37.130 36.108 1.00 42.09 110 LYS A C 1
ATOM 619 O O . LYS A 1 110 ? -36.990 35.938 35.906 1.00 41.81 110 LYS A O 1
ATOM 625 N N . VAL A 1 111 ? -36.370 37.960 35.147 1.00 41.88 111 VAL A N 1
ATOM 626 C CA . VAL A 1 111 ? -36.139 37.487 33.768 1.00 41.89 111 VAL A CA 1
ATOM 627 C C . VAL A 1 111 ? -35.003 36.450 33.671 1.00 42.80 111 VAL A C 1
ATOM 628 O O . VAL A 1 111 ? -35.099 35.501 32.902 1.00 42.38 111 VAL A O 1
ATOM 632 N N . GLN A 1 112 ? -33.939 36.619 34.454 1.00 43.38 112 GLN A N 1
ATOM 633 C CA . GLN A 1 112 ? -32.855 35.639 34.451 1.00 44.52 112 GLN A CA 1
ATOM 634 C C . GLN A 1 112 ? -33.313 34.268 34.944 1.00 44.35 112 GLN A C 1
ATOM 635 O O . GLN A 1 112 ? -32.825 33.248 34.461 1.00 44.63 112 GLN A O 1
ATOM 641 N N . ALA A 1 113 ? -34.252 34.245 35.891 1.00 44.06 113 ALA A N 1
ATOM 642 C CA . ALA A 1 113 ? -34.809 32.988 36.394 1.00 43.86 113 ALA A CA 1
ATOM 643 C C . ALA A 1 113 ? -35.737 32.338 35.366 1.00 43.79 113 ALA A C 1
ATOM 644 O O . ALA A 1 113 ? -35.662 31.129 35.144 1.00 43.70 113 ALA A O 1
ATOM 646 N N . LEU A 1 114 ? -36.601 33.143 34.746 1.00 43.35 114 LEU A N 1
ATOM 647 C CA . LEU A 1 114 ? -37.473 32.675 33.662 1.00 43.66 114 LEU A CA 1
ATOM 648 C C . LEU A 1 114 ? -36.685 32.166 32.447 1.00 42.95 114 LEU A C 1
ATOM 649 O O . LEU A 1 114 ? -37.029 31.128 31.888 1.00 43.08 114 LEU A O 1
ATOM 654 N N . ASN A 1 115 ? -35.632 32.889 32.058 1.00 42.24 115 ASN A N 1
ATOM 655 C CA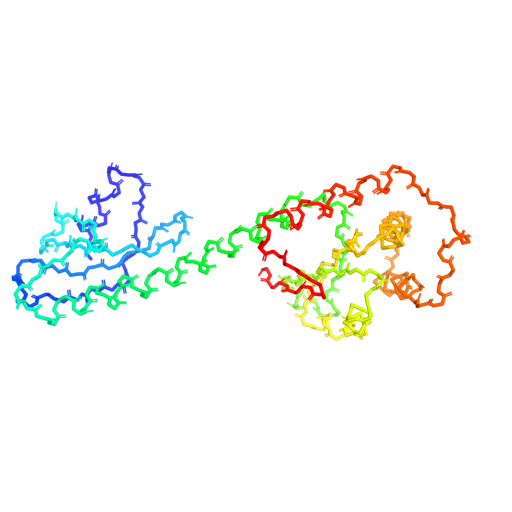 . ASN A 1 115 ? -34.831 32.535 30.877 1.00 42.15 115 ASN A CA 1
ATOM 656 C C . ASN A 1 115 ? -33.978 31.289 31.127 1.00 42.42 115 ASN A C 1
ATOM 657 O O . ASN A 1 115 ? -33.782 30.489 30.213 1.00 41.64 115 ASN A O 1
ATOM 662 N N . ALA A 1 116 ? -33.461 31.147 32.349 1.00 42.65 116 ALA A N 1
ATOM 663 C CA . ALA A 1 116 ? -32.748 29.929 32.741 1.00 43.68 116 ALA A CA 1
ATOM 664 C C . ALA A 1 116 ? -33.642 28.685 32.596 1.00 44.25 116 ALA A C 1
ATOM 665 O O . ALA A 1 116 ? -33.196 27.662 32.075 1.00 44.73 116 ALA A O 1
ATOM 667 N N . THR A 1 117 ? -34.896 28.782 33.039 1.00 44.79 117 THR A N 1
ATOM 668 C CA . THR A 1 117 ? -35.880 27.694 32.884 1.00 45.63 117 THR A CA 1
ATOM 669 C C . THR A 1 117 ? -36.220 27.414 31.411 1.00 45.42 117 THR A C 1
ATOM 670 O O . THR A 1 117 ? -36.322 26.250 30.998 1.00 44.27 117 THR A O 1
ATOM 674 N N . GLN A 1 118 ? -36.423 28.488 30.642 1.00 44.94 118 GLN A N 1
ATOM 675 C CA . GLN A 1 118 ? -36.741 28.374 29.221 1.00 44.63 118 GLN A CA 1
ATOM 676 C C . GLN A 1 118 ? -35.601 27.656 28.480 1.00 44.60 118 GLN A C 1
ATOM 677 O O . GLN A 1 118 ? -35.847 26.747 27.689 1.00 43.74 118 GLN A O 1
ATOM 683 N N . GLN A 1 119 ? -34.362 28.054 28.769 1.00 44.63 119 GLN A N 1
ATOM 684 C CA . GLN A 1 119 ? -33.183 27.460 28.160 1.00 45.52 119 GLN A CA 1
ATOM 685 C C . GLN A 1 119 ? -33.071 25.991 28.538 1.00 46.09 119 GLN A C 1
ATOM 686 O O . GLN A 1 119 ? -32.692 25.153 27.720 1.00 45.70 119 GLN A O 1
ATOM 692 N N . ASN A 1 120 ? -33.403 25.685 29.789 1.00 46.39 120 ASN A N 1
ATOM 693 C CA . ASN A 1 120 ? -33.364 24.306 30.243 1.00 47.01 120 ASN A CA 1
ATOM 694 C C . ASN A 1 120 ? -34.404 23.442 29.512 1.00 46.60 120 ASN A C 1
ATOM 695 O O . ASN A 1 120 ? -34.096 22.337 29.085 1.00 46.33 120 ASN A O 1
ATOM 700 N N . SER A 1 121 ? -35.622 23.957 29.352 1.00 46.38 121 SER A N 1
ATOM 701 C CA . SER A 1 121 ? -36.651 23.243 28.594 1.00 47.14 121 SER A CA 1
ATOM 702 C C . SER A 1 121 ? -36.220 22.980 27.146 1.00 46.83 121 SER A C 1
ATOM 703 O O . SER A 1 121 ? -36.371 21.858 26.640 1.00 46.26 121 SER A O 1
ATOM 706 N N . ALA A 1 122 ? -35.667 24.007 26.500 1.00 46.52 122 ALA A N 1
ATOM 707 C CA . ALA A 1 122 ? -35.221 23.884 25.105 1.00 47.06 122 ALA A CA 1
ATOM 708 C C . ALA A 1 122 ? -34.062 22.883 24.969 1.00 46.74 122 ALA A C 1
ATOM 709 O O . ALA A 1 122 ? -33.983 22.154 23.987 1.00 46.70 122 ALA A O 1
ATOM 711 N N . LYS A 1 123 ? -33.170 22.850 25.956 1.00 46.72 123 LYS A N 1
ATOM 712 C CA . LYS A 1 123 ? -32.102 21.848 25.969 1.00 47.10 123 LYS A CA 1
ATOM 713 C C . LYS A 1 123 ? -32.664 20.428 26.095 1.00 46.59 123 LYS A C 1
ATOM 714 O O . LYS A 1 123 ? -32.179 19.520 25.432 1.00 46.10 123 LYS A O 1
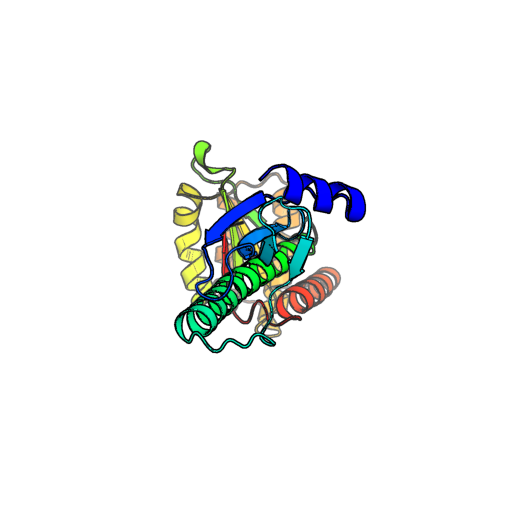ATOM 720 N N . LEU A 1 124 ? -33.694 20.268 26.924 1.00 46.60 124 LEU A N 1
ATOM 721 C CA . LEU A 1 124 ? -34.378 18.988 27.110 1.00 46.86 124 LEU A CA 1
ATOM 722 C C . LEU A 1 124 ? -35.070 18.513 25.831 1.00 47.39 124 LEU A C 1
ATOM 723 O O . LEU A 1 124 ? -34.839 17.379 25.385 1.00 47.18 124 LEU A O 1
ATOM 728 N N . ASN A 1 125 ? -35.911 19.378 25.254 1.00 47.15 125 ASN A N 1
ATOM 729 C CA . ASN A 1 125 ? -36.491 19.142 23.936 1.00 47.41 125 ASN A CA 1
ATOM 730 C C . ASN A 1 125 ? -35.468 18.710 22.900 1.00 47.15 125 ASN A C 1
ATOM 731 O O . ASN A 1 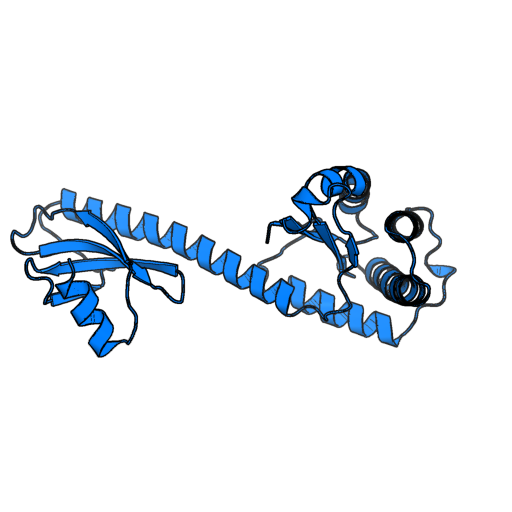125 ? -35.729 17.786 22.138 1.00 47.76 125 ASN A O 1
ATOM 736 N N . ALA A 1 126 ? -34.313 19.369 22.866 1.00 46.50 126 ALA A N 1
ATOM 737 C CA . ALA A 1 126 ? -33.254 18.991 21.932 1.00 46.23 126 ALA A CA 1
ATOM 738 C C . ALA A 1 126 ? -32.658 17.608 22.242 1.00 46.30 126 ALA A C 1
ATOM 739 O O . ALA A 1 126 ? -32.363 16.832 21.323 1.00 45.53 126 ALA A O 1
ATOM 741 N N . ILE A 1 127 ? -32.467 17.308 23.530 1.00 45.83 127 ILE A N 1
ATOM 742 C CA . ILE A 1 127 ? -32.028 15.966 23.924 1.00 45.23 127 ILE A CA 1
ATOM 743 C C . ILE A 1 127 ? -32.988 14.902 23.394 1.00 44.94 127 ILE A C 1
ATOM 744 O O . ILE A 1 127 ? -32.555 13.970 22.729 1.00 45.12 127 ILE A O 1
ATOM 749 N N . PHE A 1 128 ? -34.278 15.066 23.655 1.00 44.79 128 PHE A N 1
ATOM 750 C CA . PHE A 1 128 ? -35.264 14.092 23.225 1.00 46.30 128 PHE A CA 1
ATOM 751 C C . PHE A 1 128 ? -35.500 14.002 21.713 1.00 47.34 128 PHE A C 1
ATOM 752 O O . PHE A 1 128 ? -35.881 12.937 21.215 1.00 47.29 128 PHE A O 1
ATOM 760 N N . ASN A 1 129 ? -35.271 15.111 21.004 1.00 47.75 129 ASN A N 1
ATOM 761 C CA . ASN A 1 129 ? -35.380 15.148 19.543 1.00 48.47 129 ASN A CA 1
ATOM 762 C C . ASN A 1 129 ? -34.190 14.512 18.861 1.00 47.77 129 ASN A C 1
ATOM 763 O O . ASN A 1 129 ? -34.276 14.119 17.713 1.00 47.71 129 ASN A O 1
ATOM 768 N N . GLU A 1 130 ? -33.074 14.427 19.572 1.00 47.51 130 GLU A N 1
ATOM 769 C CA . GLU A 1 130 ? -31.847 13.854 19.035 1.00 47.36 130 GLU A CA 1
ATOM 770 C C . GLU A 1 130 ? -31.745 12.318 19.209 1.00 46.71 130 GLU A C 1
ATOM 771 O O . GLU A 1 130 ? -30.854 11.684 18.627 1.00 46.93 130 GLU A O 1
ATOM 777 N N . ILE A 1 131 ? -32.643 11.726 19.999 1.00 45.45 131 ILE A N 1
ATOM 778 C CA . ILE A 1 131 ? -32.665 10.254 20.210 1.00 44.75 131 ILE A CA 1
ATOM 779 C C . ILE A 1 131 ? -33.158 9.552 18.922 1.00 43.87 131 ILE A C 1
ATOM 780 O O . ILE A 1 131 ? -34.169 9.973 18.363 1.00 43.65 131 ILE A O 1
ATOM 785 N N . PRO A 1 132 ? -32.464 8.482 18.457 1.00 42.80 132 PRO A N 1
ATOM 786 C CA . PRO A 1 132 ? -32.946 7.820 17.231 1.00 41.95 132 PRO A CA 1
ATOM 787 C C . PRO A 1 132 ? -34.442 7.536 17.295 1.00 41.07 132 PRO A C 1
ATOM 788 O O . PRO A 1 132 ? -34.986 7.211 18.368 1.00 40.91 132 PRO A O 1
ATOM 792 N N . ALA A 1 133 ? -35.104 7.672 16.154 1.00 40.07 133 ALA A N 1
ATOM 793 C CA . ALA A 1 133 ? -36.566 7.628 16.087 1.00 39.36 133 ALA A CA 1
ATOM 794 C C . ALA A 1 133 ? -37.204 6.310 16.522 1.00 39.24 133 ALA A C 1
ATOM 795 O O . ALA A 1 133 ? -38.362 6.289 16.973 1.00 39.45 133 ALA A O 1
ATOM 797 N N . ASP A 1 134 ? -36.473 5.208 16.365 1.00 38.72 134 ASP A N 1
ATOM 798 C CA . ASP A 1 134 ? -36.979 3.902 16.782 1.00 39.36 134 ASP A CA 1
ATOM 799 C C . ASP A 1 134 ? -36.591 3.553 18.239 1.00 38.51 134 ASP A C 1
ATOM 800 O O . ASP A 1 134 ? -36.997 2.519 18.751 1.00 38.11 134 ASP A O 1
ATOM 805 N N . TYR A 1 135 ? -35.802 4.412 18.883 1.00 37.80 135 TYR A N 1
ATOM 806 C CA . TYR A 1 135 ? -35.210 4.075 20.172 1.00 36.94 135 TYR A CA 1
ATOM 807 C C . TYR A 1 135 ? -36.250 4.078 21.313 1.00 37.59 135 TYR A C 1
ATOM 808 O O . TYR A 1 135 ? -36.341 3.098 22.090 1.00 37.05 135 TYR A O 1
ATOM 817 N N . ALA A 1 136 ? -37.043 5.151 21.403 1.00 36.86 136 ALA A N 1
ATOM 818 C CA . ALA A 1 136 ? -38.039 5.272 22.475 1.00 37.39 136 ALA A CA 1
ATOM 819 C C . ALA A 1 136 ? -39.133 4.272 22.259 1.00 38.00 136 ALA A C 1
ATOM 820 O O . ALA A 1 136 ? -39.470 3.972 21.110 1.00 37.49 136 ALA A O 1
ATOM 822 N N . ILE A 1 137 ? -39.696 3.774 23.363 1.00 38.96 137 ILE A N 1
ATOM 823 C CA . ILE A 1 137 ? -40.825 2.872 23.313 1.00 41.03 137 ILE A CA 1
ATOM 824 C C . ILE A 1 137 ? -42.052 3.692 23.610 1.00 42.70 137 ILE A C 1
ATOM 825 O O . ILE A 1 137 ? -42.284 4.082 24.765 1.00 43.12 137 ILE A O 1
ATOM 830 N N . GLU A 1 138 ? -42.837 3.957 22.574 1.00 44.05 138 GLU A N 1
ATOM 831 C CA . GLU A 1 138 ? -44.021 4.787 22.720 1.00 45.86 138 GLU A CA 1
ATOM 832 C C . GLU A 1 138 ? -45.262 3.940 23.005 1.00 46.95 138 GLU A C 1
ATOM 833 O O . GLU A 1 138 ? -45.641 3.080 22.211 1.00 46.98 138 GLU A O 1
ATOM 839 N N . LEU A 1 139 ? -45.883 4.184 24.157 1.00 48.29 139 LEU A N 1
ATOM 840 C CA . LEU A 1 139 ? -47.103 3.491 24.548 1.00 49.81 139 LEU A CA 1
ATOM 841 C C . LEU A 1 139 ? -48.270 4.481 24.628 1.00 51.57 139 LEU A C 1
ATOM 842 O O . LEU A 1 139 ? -48.289 5.331 25.514 1.00 51.49 139 LEU A O 1
ATOM 847 N N . PRO A 1 140 ? -49.234 4.387 23.682 1.00 53.25 140 PRO A N 1
ATOM 848 C CA . PRO A 1 140 ? -50.368 5.321 23.665 1.00 54.53 140 PRO A CA 1
ATOM 849 C C . PRO A 1 140 ? -51.247 5.175 24.908 1.00 55.71 140 PRO A C 1
ATOM 850 O O . PRO A 1 140 ? -51.439 4.057 25.396 1.00 55.84 140 PRO A O 1
ATOM 854 N N . SER A 1 141 ? -51.769 6.288 25.423 1.00 57.81 141 SER A N 1
ATOM 855 C CA . SER A 1 141 ? -52.642 6.238 26.612 1.00 60.00 141 SER A CA 1
ATOM 856 C C . SER A 1 141 ? -53.793 5.269 26.437 1.00 61.04 141 SER A C 1
ATOM 857 O O . SER A 1 141 ? -54.295 5.096 25.330 1.00 61.41 141 SER A O 1
ATOM 860 N N . THR A 1 142 ? -54.186 4.628 27.533 1.00 62.66 142 THR A N 1
ATOM 861 C CA . THR A 1 142 ? -55.356 3.750 27.544 1.00 64.33 142 THR A CA 1
ATOM 862 C C . THR A 1 142 ? -56.629 4.555 27.260 1.00 65.10 142 THR A C 1
ATOM 863 O O . THR A 1 142 ? -57.643 3.998 26.814 1.00 65.46 142 THR A O 1
ATOM 867 N N . ASN A 1 143 ? -56.551 5.866 27.496 1.00 65.78 143 ASN A N 1
ATOM 868 C CA . ASN A 1 143 ? -57.641 6.797 27.200 1.00 66.36 143 ASN A CA 1
ATOM 869 C C . ASN A 1 143 ? -57.307 7.654 25.976 1.00 66.12 143 ASN A C 1
ATOM 870 O O . ASN A 1 143 ? -56.381 8.467 26.017 1.00 65.51 143 ASN A O 1
ATOM 875 N N . ALA A 1 144 ? -58.072 7.462 24.895 1.00 66.30 144 ALA A N 1
ATOM 876 C CA . ALA A 1 144 ? -57.813 8.098 23.587 1.00 66.48 144 ALA A CA 1
ATOM 877 C C . ALA A 1 144 ? -57.798 9.630 23.622 1.00 66.52 144 ALA A C 1
ATOM 878 O O . ALA A 1 144 ? -57.158 10.283 22.787 1.00 66.54 144 ALA A O 1
ATOM 880 N N . ALA A 1 145 ? -58.516 10.189 24.593 1.00 66.70 145 ALA A N 1
ATOM 881 C CA . ALA A 1 145 ? -58.576 11.629 24.819 1.00 66.76 145 ALA A CA 1
ATOM 882 C C . ALA A 1 145 ? -57.197 12.226 25.138 1.00 66.76 145 ALA A C 1
ATOM 883 O O . ALA A 1 145 ? -56.899 13.377 24.783 1.00 67.00 145 ALA A O 1
ATOM 885 N N . ASN A 1 146 ? -56.358 11.414 25.783 1.00 66.61 146 ASN A N 1
ATOM 886 C CA . ASN A 1 146 ? -55.075 11.847 26.334 1.00 66.09 146 ASN A CA 1
ATOM 887 C C . ASN A 1 146 ? -53.859 11.497 25.476 1.00 65.60 146 ASN A C 1
ATOM 888 O O . ASN A 1 146 ? -52.718 11.781 25.869 1.00 65.31 146 ASN A O 1
ATOM 893 N N . LYS A 1 147 ? -54.106 10.896 24.307 1.00 64.68 147 LYS A N 1
ATOM 894 C CA . LYS A 1 147 ? -53.038 10.419 23.415 1.00 63.71 147 LYS A CA 1
ATOM 895 C C . LYS A 1 147 ? -51.998 11.478 23.027 1.00 62.69 147 LYS A C 1
ATOM 896 O O . LYS A 1 147 ? -50.846 11.138 22.730 1.00 62.44 147 LYS A O 1
ATOM 902 N N . ASP A 1 148 ? -52.390 12.751 23.063 1.00 61.08 148 ASP A N 1
ATOM 903 C CA . ASP A 1 148 ? -51.496 13.846 22.665 1.00 59.72 148 ASP A CA 1
ATOM 904 C C . ASP A 1 148 ? -50.605 14.372 23.804 1.00 58.07 148 ASP A C 1
ATOM 905 O O . ASP A 1 148 ? -49.701 15.185 23.580 1.00 57.34 148 ASP A O 1
ATOM 910 N N . LYS A 1 149 ? -50.857 13.897 25.018 1.00 56.44 149 LYS A N 1
ATOM 911 C CA . LYS A 1 149 ? -50.096 14.356 26.185 1.00 55.17 149 LYS A CA 1
ATOM 912 C C . LYS A 1 149 ? -48.858 13.470 26.371 1.00 53.72 149 LYS A C 1
ATOM 913 O O . LYS A 1 149 ? -48.963 12.313 26.775 1.00 53.55 149 LYS A O 1
ATOM 919 N N . ILE A 1 150 ? -47.695 14.023 26.041 1.00 52.31 150 ILE A N 1
ATOM 920 C CA . ILE A 1 150 ? -46.462 13.238 25.944 1.00 51.25 150 ILE A CA 1
ATOM 921 C C . ILE A 1 150 ? -45.625 13.282 27.224 1.00 49.64 150 ILE A C 1
ATOM 922 O O . ILE A 1 150 ? -45.187 14.356 27.648 1.00 49.68 150 ILE A O 1
ATOM 927 N N . LEU A 1 151 ? -45.403 12.103 27.811 1.00 47.49 151 LEU A N 1
ATOM 928 C CA . LEU A 1 151 ? -44.507 11.950 28.964 1.00 45.49 151 LEU A CA 1
ATOM 929 C C . LEU A 1 151 ? -43.272 11.121 28.618 1.00 44.07 151 LEU A C 1
ATOM 930 O O . LEU A 1 151 ? -43.380 9.932 28.347 1.00 43.52 151 LEU A O 1
ATOM 935 N N . TYR A 1 152 ? -42.112 11.758 28.630 1.00 42.89 152 TYR A N 1
ATOM 936 C CA . TYR A 1 152 ? -40.854 11.057 28.473 1.00 42.29 152 TYR A CA 1
ATOM 937 C C . TYR A 1 152 ? -40.384 10.512 29.824 1.00 41.15 152 TYR A C 1
ATOM 938 O O . TYR A 1 152 ? -40.399 11.233 30.824 1.00 40.80 152 TYR A O 1
ATOM 947 N N . ILE A 1 153 ? -39.976 9.247 29.842 1.00 39.08 153 ILE A N 1
ATOM 948 C CA . ILE A 1 153 ? -39.402 8.624 31.029 1.00 37.82 153 ILE A CA 1
ATOM 949 C C . ILE A 1 153 ? -38.023 8.027 30.706 1.00 37.19 153 ILE A C 1
ATOM 950 O O . ILE A 1 153 ? -37.929 7.031 29.991 1.00 37.54 153 ILE A O 1
ATOM 955 N N . VAL A 1 154 ? -36.960 8.639 31.207 1.00 36.16 154 VAL A N 1
ATOM 956 C CA . VAL A 1 154 ? -35.609 8.102 31.030 1.00 34.59 154 VAL A CA 1
ATOM 957 C C . VAL A 1 154 ? -35.378 7.128 32.187 1.00 35.08 154 VAL A C 1
ATOM 958 O O . VAL A 1 154 ? -35.562 7.490 33.349 1.00 34.65 154 VAL A O 1
ATOM 962 N N . SER A 1 155 ? -35.026 5.888 31.847 1.00 34.46 155 SER A N 1
ATOM 963 C CA . SER A 1 155 ? -35.098 4.770 32.774 1.00 34.88 155 SER A CA 1
ATOM 964 C C . SER A 1 155 ? -33.976 3.749 32.507 1.00 35.48 155 SER A C 1
ATOM 965 O O . SER A 1 155 ? -33.686 3.422 31.347 1.00 34.26 155 SER A O 1
ATOM 968 N N . ASP A 1 156 ? -33.358 3.271 33.589 1.00 35.67 156 ASP A N 1
ATOM 969 C CA . ASP A 1 156 ? -32.285 2.283 33.532 1.00 36.33 156 ASP A CA 1
ATOM 970 C C . ASP A 1 156 ? -32.856 0.965 34.071 1.00 37.21 156 ASP A C 1
ATOM 971 O O . ASP A 1 156 ? -33.476 0.946 35.127 1.00 36.24 156 ASP A O 1
ATOM 976 N N . PRO A 1 157 ? -32.675 -0.140 33.325 1.00 37.98 157 PRO A N 1
ATOM 977 C CA . PRO A 1 157 ? -33.256 -1.416 33.740 1.00 38.51 157 PRO A CA 1
ATOM 978 C C . PRO A 1 157 ? -32.554 -2.112 34.935 1.00 39.40 157 PRO A C 1
ATOM 979 O O . PRO A 1 157 ? -33.062 -3.131 35.407 1.00 40.22 157 PRO A O 1
ATOM 983 N N . MET A 1 158 ? -31.423 -1.578 35.404 1.00 39.31 158 MET A N 1
ATOM 984 C CA . MET A 1 158 ? -30.742 -2.087 36.609 1.00 39.92 158 MET A CA 1
ATOM 985 C C . MET A 1 158 ? -30.932 -1.160 37.817 1.00 39.91 158 MET A C 1
ATOM 986 O O . MET A 1 158 ? -30.170 -1.204 38.774 1.00 40.90 158 MET A O 1
ATOM 991 N N . CYS A 1 159 ? -31.947 -0.307 37.775 1.00 39.56 159 CYS A N 1
ATOM 992 C CA . CYS A 1 159 ? -32.104 0.687 38.810 1.00 39.16 159 CYS A CA 1
ATOM 993 C C . CYS A 1 159 ? -33.383 0.382 39.576 1.00 38.50 159 CYS A C 1
ATOM 994 O O . CYS A 1 159 ? -34.457 0.366 38.985 1.00 38.73 159 CYS A O 1
ATOM 997 N N . PRO A 1 160 ? -33.275 0.098 40.893 1.00 38.26 160 PRO A N 1
ATOM 998 C CA . PRO A 1 160 ? -34.481 -0.166 41.683 1.00 37.92 160 PRO A CA 1
ATOM 999 C C . PRO A 1 160 ? -35.501 0.959 41.661 1.00 37.70 160 PRO A C 1
ATOM 1000 O O . PRO A 1 160 ? -36.697 0.693 41.627 1.00 38.01 160 PRO A O 1
ATOM 1004 N N . HIS A 1 161 ? -35.056 2.209 41.658 1.00 38.19 161 HIS A N 1
ATOM 1005 C CA . HIS A 1 161 ? -36.024 3.312 41.544 1.00 38.20 161 HIS A CA 1
ATOM 1006 C C . HIS A 1 161 ? -36.763 3.332 40.197 1.00 37.88 161 HIS A C 1
ATOM 1007 O O . HIS A 1 161 ? -37.948 3.684 40.118 1.00 37.03 161 HIS A O 1
ATOM 1014 N N . CYS A 1 162 ? -36.069 2.927 39.138 1.00 37.82 162 CYS A N 1
ATOM 1015 C CA . CYS A 1 162 ? -36.710 2.779 37.823 1.00 38.42 162 CYS A CA 1
ATOM 1016 C C . CYS A 1 162 ? -37.655 1.577 37.790 1.00 39.16 162 CYS A C 1
ATOM 1017 O O . CYS A 1 162 ? -38.694 1.626 37.136 1.00 39.59 162 CYS A O 1
ATOM 1020 N N . GLN A 1 163 ? -37.304 0.512 38.511 1.00 40.06 163 GLN A N 1
ATOM 1021 C CA . GLN A 1 163 ? -38.194 -0.638 38.666 1.00 41.60 163 GLN A CA 1
ATOM 1022 C C . GLN A 1 163 ? -39.494 -0.245 39.364 1.00 42.29 163 GLN A C 1
ATOM 1023 O O . GLN A 1 163 ? -40.572 -0.669 38.951 1.00 41.85 163 GLN A O 1
ATOM 1029 N N . LYS A 1 164 ? -39.379 0.583 40.409 1.00 43.10 164 LYS A N 1
ATOM 1030 C CA . LYS A 1 164 ? -40.546 1.139 41.101 1.00 43.69 164 LYS A CA 1
ATOM 1031 C C . LYS A 1 164 ? -41.359 2.036 40.172 1.00 43.40 164 LYS A C 1
ATOM 1032 O O . LYS A 1 164 ? -42.588 1.910 40.082 1.00 43.46 164 LYS A O 1
ATOM 1038 N N . GLU A 1 165 ? -40.678 2.947 39.484 1.00 43.20 165 GLU A N 1
ATOM 1039 C CA . GLU A 1 165 ? -41.327 3.772 38.473 1.00 43.10 165 GLU A CA 1
ATOM 1040 C C . GLU A 1 165 ? -42.051 2.906 37.414 1.00 42.87 165 GLU A C 1
ATOM 1041 O O . GLU A 1 165 ? -43.174 3.218 37.010 1.00 42.73 165 GLU A O 1
ATOM 1047 N N . LEU A 1 166 ? -41.427 1.810 36.992 1.00 42.82 166 LEU A N 1
ATOM 1048 C CA . LEU A 1 166 ? -42.067 0.914 36.020 1.00 43.39 166 LEU A CA 1
ATOM 1049 C C . LEU A 1 166 ? -43.442 0.375 36.479 1.00 44.39 166 LEU A C 1
ATOM 1050 O O . LEU A 1 166 ? -44.339 0.190 35.657 1.00 44.18 166 LEU A O 1
ATOM 1055 N N . THR A 1 167 ? -43.624 0.152 37.783 1.00 45.42 167 THR A N 1
ATOM 1056 C CA . THR A 1 167 ? -44.922 -0.328 38.306 1.00 46.48 167 THR A CA 1
ATOM 1057 C C . THR A 1 167 ? -46.049 0.691 38.109 1.00 47.04 167 THR A C 1
ATOM 1058 O O . THR A 1 167 ? -47.227 0.332 38.102 1.00 47.47 167 THR A O 1
ATOM 1062 N N . LYS A 1 168 ? -45.683 1.956 37.932 1.00 48.03 168 LYS A N 1
ATOM 1063 C CA . LYS A 1 168 ? -46.651 3.040 37.758 1.00 48.81 168 LYS A CA 1
ATOM 1064 C C . LYS A 1 168 ? -47.023 3.292 36.302 1.00 49.63 168 LYS A C 1
ATOM 1065 O O . LYS A 1 168 ? -47.839 4.183 36.012 1.00 49.85 168 LYS A O 1
ATOM 1071 N N . LEU A 1 169 ? -46.434 2.519 35.388 1.00 49.80 169 LEU A N 1
ATOM 1072 C CA . LEU A 1 169 ? -46.595 2.775 33.951 1.00 50.40 169 LEU A CA 1
ATOM 1073 C C . LEU A 1 169 ? -48.051 2.708 33.466 1.00 50.69 169 LEU A C 1
ATOM 1074 O O . LEU A 1 169 ? -48.496 3.615 32.775 1.00 50.41 169 LEU A O 1
ATOM 1079 N N . ARG A 1 170 ? -48.775 1.646 33.831 1.00 52.22 170 ARG A N 1
ATOM 1080 C CA . ARG A 1 170 ? -50.207 1.511 33.476 1.00 54.06 170 ARG A CA 1
ATOM 1081 C C . ARG A 1 170 ? -51.078 2.657 34.006 1.00 54.64 170 ARG A C 1
ATOM 1082 O O . ARG A 1 170 ? -52.064 3.028 33.358 1.00 55.26 170 ARG A O 1
ATOM 1090 N N . ASP A 1 171 ? -50.713 3.220 35.166 1.00 55.42 171 ASP A N 1
ATOM 1091 C CA . ASP A 1 171 ? -51.419 4.404 35.700 1.00 55.91 171 ASP A CA 1
ATOM 1092 C C . ASP A 1 171 ? -51.089 5.661 34.928 1.00 55.70 171 ASP A C 1
ATOM 1093 O O . ASP A 1 171 ? -51.983 6.466 34.657 1.00 55.93 171 ASP A O 1
ATOM 1098 N N . HIS A 1 172 ? -49.810 5.833 34.574 1.00 55.65 172 HIS A N 1
ATOM 1099 C CA . HIS A 1 172 ? -49.380 6.955 33.724 1.00 55.61 172 HIS A CA 1
ATOM 1100 C C . HIS A 1 172 ? -50.119 6.969 32.389 1.00 55.61 172 HIS A C 1
ATOM 1101 O O . HIS A 1 172 ? -50.334 8.036 31.808 1.00 55.49 172 HIS A O 1
ATOM 1108 N N . LEU A 1 173 ? -50.475 5.780 31.898 1.00 55.94 173 LEU A N 1
ATOM 1109 C CA . LEU A 1 173 ? -51.098 5.638 30.579 1.00 56.71 173 LEU A CA 1
ATOM 1110 C C . LEU A 1 173 ? -52.505 6.215 30.570 1.00 57.50 173 LEU A C 1
ATOM 1111 O O . LEU A 1 173 ? -52.885 6.894 29.623 1.00 58.15 173 LEU A O 1
ATOM 1116 N N . LYS A 1 174 ? -53.250 5.982 31.646 1.00 58.12 174 LYS A N 1
ATOM 1117 C CA . LYS A 1 174 ? -54.543 6.642 31.849 1.00 58.93 174 LYS A CA 1
ATOM 1118 C C . LYS A 1 174 ? -54.483 8.145 31.564 1.00 58.64 174 LYS A C 1
ATOM 1119 O O . LYS A 1 174 ? -55.430 8.696 31.015 1.00 59.30 174 LYS A O 1
ATOM 1125 N N . GLU A 1 175 ? -53.356 8.787 31.877 1.00 58.31 175 GLU A N 1
ATOM 1126 C CA . GLU A 1 175 ? -53.227 10.246 31.730 1.00 57.98 175 GLU A CA 1
ATOM 1127 C C . GLU A 1 175 ? -52.333 10.753 30.592 1.00 56.86 175 GLU A C 1
ATOM 1128 O O . GLU A 1 175 ? -52.462 11.910 30.177 1.00 56.95 175 GLU A O 1
ATOM 1134 N N . ASN A 1 176 ? -51.406 9.916 30.111 1.00 55.34 176 ASN A N 1
ATOM 1135 C CA . ASN A 1 176 ? -50.462 10.329 29.060 1.00 53.49 176 ASN A CA 1
ATOM 1136 C C . ASN A 1 176 ? -50.129 9.235 28.055 1.00 52.00 176 ASN A C 1
ATOM 1137 O O . ASN A 1 176 ? -50.349 8.063 28.306 1.00 51.88 176 ASN A O 1
ATOM 1142 N N . THR A 1 177 ? -49.573 9.639 26.919 1.00 50.51 177 THR A N 1
ATOM 1143 C CA . THR A 1 177 ? -48.807 8.716 26.100 1.00 49.06 177 THR A CA 1
ATOM 1144 C C . THR A 1 177 ? -47.382 8.801 26.613 1.00 47.39 177 THR A C 1
ATOM 1145 O O . THR A 1 177 ? -46.813 9.884 26.704 1.00 46.93 177 THR A O 1
ATOM 1149 N N . VAL A 1 178 ? -46.834 7.645 26.964 1.00 45.94 178 VAL A N 1
ATOM 1150 C CA . VAL A 1 178 ? -45.483 7.545 27.510 1.00 44.32 178 VAL A CA 1
ATOM 1151 C C . VAL A 1 178 ? -44.469 7.146 26.443 1.00 43.23 178 VAL A C 1
ATOM 1152 O O . VAL A 1 178 ? -44.680 6.179 25.706 1.00 43.08 178 VAL A O 1
ATOM 1156 N N . ARG A 1 179 ? -43.389 7.921 26.351 1.00 42.01 179 ARG A N 1
ATOM 1157 C CA . ARG A 1 179 ? -42.210 7.528 25.595 1.00 40.95 179 ARG A CA 1
ATOM 1158 C C . ARG A 1 179 ? -41.094 7.124 26.554 1.00 40.38 179 ARG A C 1
ATOM 1159 O O . ARG A 1 179 ? -40.355 7.971 27.080 1.00 39.85 179 ARG A O 1
ATOM 1167 N N . MET A 1 180 ? -40.978 5.822 26.773 1.00 39.04 180 MET A N 1
ATOM 1168 C CA . MET A 1 180 ? -39.963 5.306 27.663 1.00 38.67 180 MET A CA 1
ATOM 1169 C C . MET A 1 180 ? -38.609 5.155 26.934 1.00 37.57 180 MET A C 1
ATOM 1170 O O . MET A 1 180 ? -38.511 4.462 25.920 1.00 36.84 180 MET A O 1
ATOM 1175 N N . VAL A 1 181 ? -37.583 5.813 27.462 1.00 35.81 181 VAL A N 1
ATOM 1176 C CA . VAL A 1 181 ? -36.248 5.788 26.890 1.00 35.42 181 VAL A CA 1
ATOM 1177 C C . VAL A 1 181 ? -35.363 4.953 27.821 1.00 35.33 181 VAL A C 1
ATOM 1178 O O . VAL A 1 181 ? -34.992 5.416 28.911 1.00 34.99 181 VAL A O 1
ATOM 1182 N N . VAL A 1 182 ? -35.067 3.718 27.406 1.00 34.60 182 VAL A N 1
ATOM 1183 C CA . VAL A 1 182 ? -34.360 2.755 28.260 1.00 34.59 182 VAL A CA 1
ATOM 1184 C C . VAL A 1 182 ? -32.858 2.846 27.992 1.00 34.66 182 VAL A C 1
ATOM 1185 O O . VAL A 1 182 ? -32.385 2.493 26.907 1.00 34.78 182 VAL A O 1
ATOM 1189 N N . VAL A 1 183 ? -32.127 3.363 28.971 1.00 34.22 183 VAL A N 1
ATOM 1190 C CA . VAL A 1 183 ? -30.718 3.679 28.789 1.00 34.77 183 VAL A CA 1
ATOM 1191 C C . VAL A 1 183 ? -29.802 2.634 29.437 1.00 35.65 183 VAL A C 1
ATOM 1192 O O . VAL A 1 183 ? -30.230 1.882 30.326 1.00 35.17 183 VAL A O 1
ATOM 1196 N N . GLY A 1 184 ? -28.550 2.614 28.993 1.00 36.54 184 GLY A N 1
ATOM 1197 C CA . GLY A 1 184 ? -27.515 1.770 29.584 1.00 38.63 184 GLY A CA 1
ATOM 1198 C C . GLY A 1 184 ? -26.593 2.620 30.436 1.00 40.29 184 GLY A C 1
ATOM 1199 O O . GLY A 1 184 ? -25.410 2.695 30.157 1.00 40.64 184 GLY A O 1
ATOM 1200 N N . TRP A 1 185 ? -27.138 3.250 31.482 1.00 41.56 185 TRP A N 1
ATOM 1201 C CA . TRP A 1 185 ? -26.465 4.350 32.196 1.00 42.67 185 TRP A CA 1
ATOM 1202 C C . TRP A 1 185 ? -25.650 3.909 33.421 1.00 43.53 185 TRP A C 1
ATOM 1203 O O . TRP A 1 185 ? -24.564 4.455 33.689 1.00 42.76 185 TRP A O 1
ATOM 1214 N N . LEU A 1 186 ? -26.154 2.917 34.151 1.00 43.51 186 LEU A N 1
ATOM 1215 C CA . LEU A 1 186 ? -25.563 2.607 35.462 1.00 44.59 186 LEU A CA 1
ATOM 1216 C C . LEU A 1 186 ? -24.397 1.607 35.446 1.00 44.73 186 LEU A C 1
ATOM 1217 O O . LEU A 1 186 ? -23.648 1.522 36.407 1.00 45.14 186 LEU A O 1
ATOM 1222 N N . GLY A 1 187 ? -24.225 0.890 34.340 1.00 45.65 187 GLY A N 1
ATOM 1223 C CA . GLY A 1 187 ? -23.121 -0.070 34.192 1.00 45.97 187 GLY A CA 1
ATOM 1224 C C . GLY A 1 187 ? -23.326 -1.004 33.015 1.00 46.02 187 GLY A C 1
ATOM 1225 O O . GLY A 1 187 ? -24.164 -0.758 32.155 1.00 46.69 187 GLY A O 1
ATOM 1226 N N . VAL A 1 188 ? -22.560 -2.087 32.981 1.00 46.11 188 VAL A N 1
ATOM 1227 C CA . VAL A 1 188 ? -22.551 -3.009 31.845 1.00 45.51 188 VAL A CA 1
ATOM 1228 C C . VAL A 1 188 ? -23.880 -3.758 31.689 1.00 44.45 188 VAL A C 1
ATOM 1229 O O . VAL A 1 188 ? -24.403 -3.892 30.585 1.00 44.01 188 VAL A O 1
ATOM 1233 N N . ASN A 1 189 ? -24.412 -4.253 32.796 1.00 43.48 189 ASN A N 1
ATOM 1234 C CA . ASN A 1 189 ? -25.683 -4.976 32.766 1.00 43.08 189 ASN A CA 1
ATOM 1235 C C . ASN A 1 189 ? -26.863 -4.102 32.311 1.00 41.92 189 ASN A C 1
ATOM 1236 O O . ASN A 1 189 ? -27.799 -4.605 31.679 1.00 41.91 189 ASN A O 1
ATOM 1241 N N . SER A 1 190 ? -26.793 -2.804 32.623 1.00 40.30 190 SER A N 1
ATOM 1242 C CA . SER A 1 190 ? -27.776 -1.817 32.153 1.00 39.48 190 SER A CA 1
ATOM 1243 C C . SER A 1 190 ? -27.753 -1.762 30.617 1.00 38.98 190 SER A C 1
ATOM 1244 O O . SER A 1 190 ? -28.777 -1.965 29.959 1.00 38.57 190 SER A O 1
ATOM 1247 N N . ALA A 1 191 ? -26.563 -1.532 30.062 1.00 38.74 191 ALA A N 1
ATOM 1248 C CA . ALA A 1 191 ? -26.377 -1.458 28.614 1.00 39.06 191 ALA A CA 1
ATOM 1249 C C . ALA A 1 191 ? -26.873 -2.735 27.919 1.00 39.32 191 ALA A C 1
ATOM 1250 O O . ALA A 1 191 ? -27.607 -2.684 26.919 1.00 39.49 191 ALA A O 1
ATOM 1252 N N . LYS A 1 192 ? -26.511 -3.880 28.487 1.00 39.19 192 LYS A N 1
ATOM 1253 C CA . LYS A 1 192 ? -26.919 -5.168 27.947 1.00 39.61 192 LYS A CA 1
ATOM 1254 C C . LYS A 1 192 ? -28.427 -5.364 27.987 1.00 38.57 192 LYS A C 1
ATOM 1255 O O . LYS A 1 192 ? -29.033 -5.800 27.017 1.00 38.90 192 LYS A O 1
ATOM 1261 N N . LYS A 1 193 ? -29.047 -5.046 29.113 1.00 38.02 193 LYS A N 1
ATOM 1262 C CA . LYS A 1 193 ? -30.494 -5.110 29.185 1.00 36.87 193 LYS A CA 1
ATOM 1263 C C . LYS A 1 193 ? -31.156 -4.108 28.237 1.00 35.92 193 LYS A C 1
ATOM 1264 O O . LYS A 1 193 ? -32.122 -4.436 27.568 1.00 35.28 193 LYS A O 1
ATOM 1270 N N . ALA A 1 194 ? -30.651 -2.878 28.189 1.00 35.68 194 ALA A N 1
ATOM 1271 C CA . ALA A 1 194 ? -31.180 -1.886 27.228 1.00 35.57 194 ALA A CA 1
ATOM 1272 C C . ALA A 1 194 ? -31.107 -2.415 25.786 1.00 35.76 194 ALA A C 1
ATOM 1273 O O . ALA A 1 194 ? -32.066 -2.279 25.026 1.00 36.31 194 ALA A O 1
ATOM 1275 N N . ALA A 1 195 ? -29.980 -3.047 25.432 1.00 35.95 195 ALA A N 1
ATOM 1276 C CA . ALA A 1 195 ? -29.803 -3.678 24.101 1.00 36.47 195 ALA A CA 1
ATOM 1277 C C . ALA A 1 195 ? -30.839 -4.749 23.789 1.00 36.74 195 ALA A C 1
ATOM 1278 O O . ALA A 1 195 ? -31.416 -4.775 22.702 1.00 36.79 195 ALA A O 1
ATOM 1280 N N . LEU A 1 196 ? -31.083 -5.630 24.756 1.00 37.86 196 LEU A N 1
ATOM 1281 C CA . LEU A 1 196 ? -32.060 -6.705 24.621 1.00 37.79 196 LEU A CA 1
ATOM 1282 C C . LEU A 1 196 ? -33.454 -6.134 24.484 1.00 37.09 196 LEU A C 1
ATOM 1283 O O . LEU A 1 196 ? -34.282 -6.642 23.720 1.00 36.73 196 LEU A O 1
ATOM 1288 N N . ILE A 1 197 ? -33.730 -5.072 25.240 1.00 36.80 197 ILE A N 1
ATOM 1289 C CA . ILE A 1 197 ? -34.997 -4.381 25.109 1.00 36.07 197 ILE A CA 1
ATOM 1290 C C . ILE A 1 197 ? -35.176 -3.806 23.685 1.00 36.25 197 ILE A C 1
ATOM 1291 O O . ILE A 1 197 ? -36.258 -3.925 23.107 1.00 36.59 197 ILE A O 1
ATOM 1296 N N . GLN A 1 198 ? -34.133 -3.192 23.132 1.00 36.64 198 GLN A N 1
ATOM 1297 C CA . GLN A 1 198 ? -34.191 -2.641 21.761 1.00 37.52 198 GLN A CA 1
ATOM 1298 C C . GLN A 1 198 ? -34.481 -3.789 20.777 1.00 38.33 198 GLN A C 1
ATOM 1299 O O . GLN A 1 198 ? -35.332 -3.666 19.892 1.00 38.05 198 GLN A O 1
ATOM 1305 N N . GLU A 1 199 ? -33.760 -4.899 20.936 1.00 39.23 199 GLU A N 1
ATOM 1306 C CA . GLU A 1 199 ? -33.935 -6.057 20.036 1.00 41.15 199 GLU A CA 1
ATOM 1307 C C . GLU A 1 199 ? -35.335 -6.617 20.150 1.00 40.79 199 GLU A C 1
ATOM 1308 O O . GLU A 1 199 ? -35.996 -6.855 19.156 1.00 40.66 199 GLU A O 1
ATOM 1314 N N . GLU A 1 200 ? -35.802 -6.784 21.383 1.00 41.41 200 GLU A N 1
ATOM 1315 C CA . GLU A 1 200 ? -37.102 -7.371 21.613 1.00 41.87 200 GLU A CA 1
ATOM 1316 C C . GLU A 1 200 ? -38.249 -6.452 21.159 1.00 41.57 200 GLU A C 1
ATOM 1317 O O . GLU A 1 200 ? -39.269 -6.944 20.659 1.00 41.60 200 GLU A O 1
ATOM 1323 N N . MET A 1 201 ? -38.088 -5.128 21.314 1.00 40.42 201 MET A N 1
ATOM 1324 C CA . MET A 1 201 ? -39.095 -4.171 20.821 1.00 40.22 201 MET A CA 1
ATOM 1325 C C . MET A 1 201 ? -39.205 -4.147 19.287 1.00 39.13 201 MET A C 1
ATOM 1326 O O . MET A 1 201 ? -40.298 -4.027 18.760 1.00 38.68 201 MET A O 1
ATOM 1331 N N . ALA A 1 202 ? -38.068 -4.228 18.597 1.00 38.46 202 ALA A N 1
ATOM 1332 C CA . ALA A 1 202 ? -38.045 -4.372 17.126 1.00 39.00 202 ALA A CA 1
ATOM 1333 C C . ALA A 1 202 ? -38.886 -5.571 16.659 1.00 39.41 202 ALA A C 1
ATOM 1334 O O . ALA A 1 202 ? -39.753 -5.418 15.788 1.00 40.09 202 ALA A O 1
ATOM 1336 N N . LYS A 1 203 ? -38.664 -6.740 17.266 1.00 40.59 203 LYS A N 1
ATOM 1337 C CA . LYS A 1 203 ? -39.462 -7.960 16.963 1.00 42.07 203 LYS A CA 1
ATOM 1338 C C . LYS A 1 203 ? -40.927 -7.762 17.298 1.00 42.47 203 LYS A C 1
ATOM 1339 O O . LYS A 1 203 ? -41.793 -8.102 16.505 1.00 42.98 203 LYS A O 1
ATOM 1345 N N . ALA A 1 204 ? -41.201 -7.180 18.469 1.00 43.22 204 ALA A N 1
ATOM 1346 C CA . ALA A 1 204 ? -42.577 -6.909 18.888 1.00 43.41 204 ALA A CA 1
ATOM 1347 C C . ALA A 1 204 ? -43.321 -5.992 17.927 1.00 43.95 204 ALA A C 1
ATOM 1348 O O . ALA A 1 204 ? -44.483 -6.247 17.600 1.00 43.99 204 ALA A O 1
ATOM 1350 N N . ARG A 1 205 ? -42.666 -4.919 17.484 1.00 44.39 205 ARG A N 1
ATOM 1351 C CA . ARG A 1 205 ? -43.293 -4.014 16.502 1.00 45.27 205 ARG A CA 1
ATOM 1352 C C . ARG A 1 205 ? -43.558 -4.756 15.178 1.00 45.76 205 ARG A C 1
ATOM 1353 O O . ARG A 1 205 ? -44.661 -4.683 14.640 1.00 45.89 205 ARG A O 1
ATOM 1361 N N . ALA A 1 206 ? -42.536 -5.457 14.686 1.00 46.76 206 ALA A N 1
ATOM 1362 C CA . ALA A 1 206 ? -42.612 -6.248 13.445 1.00 48.08 206 ALA A CA 1
ATOM 1363 C C . ALA A 1 206 ? -43.815 -7.196 13.443 1.00 49.36 206 ALA A C 1
ATOM 1364 O O . ALA A 1 206 ? -44.508 -7.290 12.440 1.00 49.86 206 ALA A O 1
ATOM 1366 N N . ARG A 1 207 ? -44.101 -7.848 14.573 1.00 50.73 207 ARG A N 1
ATOM 1367 C CA . ARG A 1 207 ? -45.288 -8.720 14.662 1.00 51.69 207 ARG A CA 1
ATOM 1368 C C . ARG A 1 207 ? -46.584 -8.010 15.107 1.00 51.89 207 ARG A C 1
ATOM 1369 O O . ARG A 1 207 ? -47.614 -8.655 15.312 1.00 52.32 207 ARG A O 1
ATOM 1377 N N . GLY A 1 208 ? -46.545 -6.685 15.230 1.00 51.91 208 GLY A N 1
ATOM 1378 C CA . GLY A 1 208 ? -47.735 -5.922 15.615 1.00 51.84 208 GLY A CA 1
ATOM 1379 C C . GLY A 1 208 ? -48.197 -6.169 17.049 1.00 51.87 208 GLY A C 1
ATOM 1380 O O . GLY A 1 208 ? -49.399 -6.233 17.319 1.00 52.09 208 GLY A O 1
ATOM 1381 N N . ALA A 1 209 ? -47.243 -6.298 17.972 1.00 51.44 209 ALA A N 1
ATOM 1382 C CA . ALA A 1 209 ? -47.546 -6.529 19.401 1.00 51.32 209 ALA A CA 1
ATOM 1383 C C . ALA A 1 209 ? -48.407 -5.417 20.045 1.00 51.00 209 ALA A C 1
ATOM 1384 O O . ALA A 1 209 ? -48.347 -4.259 19.640 1.00 50.60 209 ALA A O 1
ATOM 1386 N N . SER A 1 210 ? -49.196 -5.781 21.052 1.00 51.19 210 SER A N 1
ATOM 1387 C CA . SER A 1 210 ? -50.035 -4.811 21.768 1.00 51.68 210 SER A CA 1
ATOM 1388 C C . SER A 1 210 ? -49.229 -4.012 22.812 1.00 51.81 210 SER A C 1
ATOM 1389 O O . SER A 1 210 ? -48.067 -4.325 23.089 1.00 52.00 210 SER A O 1
ATOM 1392 N N . VAL A 1 211 ? -49.851 -2.981 23.375 1.00 52.42 211 VAL A N 1
ATOM 1393 C CA . VAL A 1 211 ? -49.275 -2.228 24.489 1.00 52.93 211 VAL A CA 1
ATOM 1394 C C . VAL A 1 211 ? -48.891 -3.156 25.653 1.00 53.10 211 VAL A C 1
ATOM 1395 O O . VAL A 1 211 ? -47.753 -3.117 26.141 1.00 53.05 211 VAL A O 1
ATOM 1399 N N . GLU A 1 212 ? -49.835 -4.010 26.054 1.00 53.21 212 GLU A N 1
ATOM 1400 C CA . GLU A 1 212 ? -49.644 -4.999 27.120 1.00 53.07 212 GLU A CA 1
ATOM 1401 C C . GLU A 1 212 ? -48.446 -5.916 26.888 1.00 52.23 212 GLU A C 1
ATOM 1402 O O . GLU A 1 212 ? -47.699 -6.201 27.825 1.00 51.88 212 GLU A O 1
ATOM 1408 N N . ASP A 1 213 ? -48.279 -6.376 25.645 1.00 51.10 213 ASP A N 1
ATOM 1409 C CA . ASP A 1 213 ? -47.146 -7.208 25.259 1.00 50.25 213 ASP A CA 1
ATOM 1410 C C . ASP A 1 213 ? -45.833 -6.469 25.481 1.00 49.13 213 ASP A C 1
ATOM 1411 O O . ASP A 1 213 ? -44.854 -7.060 25.929 1.00 49.11 213 ASP A O 1
ATOM 1416 N N . LYS A 1 214 ? -45.813 -5.183 25.140 1.00 47.62 214 LYS A N 1
ATOM 1417 C CA . LYS A 1 214 ? -44.595 -4.385 25.270 1.00 46.66 214 LYS A CA 1
ATOM 1418 C C . LYS A 1 214 ? -44.255 -4.169 26.734 1.00 46.07 214 LYS A C 1
ATOM 1419 O O . LYS A 1 214 ? -43.105 -4.335 27.122 1.00 46.02 214 LYS A O 1
ATOM 1425 N N . ILE A 1 215 ? -45.264 -3.859 27.545 1.00 46.04 215 ILE A N 1
ATOM 1426 C CA . ILE A 1 215 ? -45.065 -3.726 28.998 1.00 45.69 215 ILE A CA 1
ATOM 1427 C C . ILE A 1 215 ? -44.550 -5.018 29.606 1.00 45.47 215 ILE A C 1
ATOM 1428 O O . ILE A 1 215 ? -43.609 -4.982 30.396 1.00 45.85 215 ILE A O 1
ATOM 1433 N N . SER A 1 216 ? -45.116 -6.159 29.202 1.00 45.02 216 SER A N 1
ATOM 1434 C CA . SER A 1 216 ? -44.630 -7.456 29.679 1.00 45.47 216 SER A CA 1
ATOM 1435 C C . SER A 1 216 ? -43.176 -7.696 29.326 1.00 44.84 216 SER A C 1
ATOM 1436 O O . SER A 1 216 ? -42.438 -8.254 30.125 1.00 45.22 216 SER A O 1
ATOM 1439 N N . ILE A 1 217 ? -42.768 -7.286 28.125 1.00 43.92 217 ILE A N 1
ATOM 1440 C CA . ILE A 1 217 ? -41.363 -7.375 27.750 1.00 43.34 217 ILE A CA 1
ATOM 1441 C C . ILE A 1 217 ? -40.521 -6.566 28.736 1.00 42.32 217 ILE A C 1
ATOM 1442 O O . ILE A 1 217 ? -39.510 -7.048 29.221 1.00 42.64 217 ILE A O 1
ATOM 1447 N N . LEU A 1 218 ? -40.957 -5.350 29.041 1.00 41.54 218 LEU A N 1
ATOM 1448 C CA . LEU A 1 218 ? -40.212 -4.478 29.963 1.00 41.47 218 LEU A CA 1
ATOM 1449 C C . LEU A 1 218 ? -40.109 -5.095 31.371 1.00 41.34 218 LEU A C 1
ATOM 1450 O O . LEU A 1 218 ? -39.027 -5.192 31.940 1.00 40.80 218 LEU A O 1
ATOM 1455 N N . GLU A 1 219 ? -41.247 -5.534 31.905 1.00 42.20 219 GLU A N 1
ATOM 1456 C CA . GLU A 1 219 ? -41.304 -6.199 33.217 1.00 42.93 219 GLU A CA 1
ATOM 1457 C C . GLU A 1 219 ? -40.446 -7.449 33.242 1.00 43.01 219 GLU A C 1
ATOM 1458 O O . GLU A 1 219 ? -39.653 -7.654 34.169 1.00 43.05 219 GLU A O 1
ATOM 1464 N N . LYS A 1 220 ? -40.551 -8.262 32.193 1.00 43.09 220 LYS A N 1
ATOM 1465 C CA . LYS 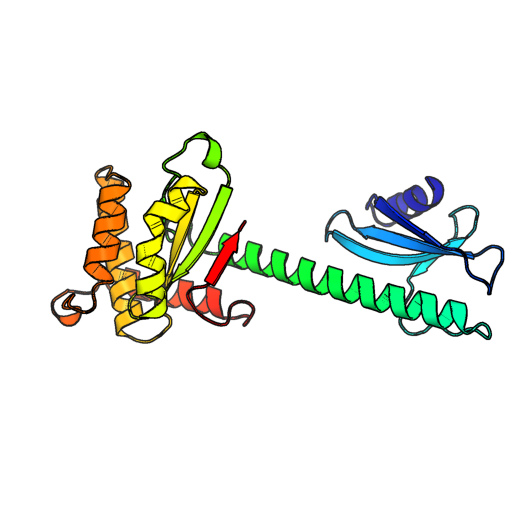A 1 220 ? -39.724 -9.467 32.091 1.00 43.16 220 LYS A CA 1
ATOM 1466 C C . LYS A 1 220 ? -38.241 -9.089 32.258 1.00 42.83 220 LYS A C 1
ATOM 1467 O O . LYS A 1 220 ? -37.539 -9.670 33.102 1.00 43.51 220 LYS A O 1
ATOM 1473 N N . ILE A 1 221 ? -37.766 -8.103 31.492 1.00 41.63 221 ILE A N 1
ATOM 1474 C CA . ILE A 1 221 ? -36.322 -7.792 31.469 1.00 40.75 221 ILE A CA 1
ATOM 1475 C C . ILE A 1 221 ? -35.859 -6.931 32.658 1.00 40.37 221 ILE A C 1
ATOM 1476 O O . ILE A 1 221 ? -34.718 -7.074 33.128 1.00 40.62 221 ILE A O 1
ATOM 1481 N N . TYR A 1 222 ? -36.746 -6.063 33.153 1.00 39.91 222 TYR A N 1
ATOM 1482 C CA . TYR A 1 222 ? -36.449 -5.237 34.324 1.00 40.08 222 TYR A CA 1
ATOM 1483 C C . TYR A 1 222 ? -36.350 -6.073 35.619 1.00 40.92 222 TYR A C 1
ATOM 1484 O O . TYR A 1 222 ? -35.652 -5.694 36.563 1.00 40.00 222 TYR A O 1
ATOM 1493 N N . SER A 1 223 ? -37.041 -7.211 35.642 1.00 41.47 223 SER A N 1
ATOM 1494 C CA . SER A 1 223 ? -37.022 -8.101 36.800 1.00 42.33 223 SER A CA 1
ATOM 1495 C C . SER A 1 223 ? -35.596 -8.355 37.256 1.00 42.59 223 SER A C 1
ATOM 1496 O O . SER A 1 223 ? -34.724 -8.695 36.464 1.00 42.30 223 SER A O 1
ATOM 1499 N N . THR A 1 224 ? -35.372 -8.181 38.548 1.00 43.67 224 THR A N 1
ATOM 1500 C CA . THR A 1 224 ? -34.095 -8.497 39.173 1.00 45.04 224 THR A CA 1
ATOM 1501 C C . THR A 1 224 ? -33.657 -9.953 38.974 1.00 46.18 224 THR A C 1
ATOM 1502 O O . THR A 1 224 ? -32.463 -10.245 38.960 1.00 46.23 224 THR A O 1
ATOM 1506 N N . GLN A 1 225 ? -34.614 -10.857 38.798 1.00 48.48 225 GLN A N 1
ATOM 1507 C CA . GLN A 1 225 ? -34.298 -12.282 38.605 1.00 50.87 225 GLN A CA 1
ATOM 1508 C C . GLN A 1 225 ? -34.006 -12.644 37.150 1.00 52.34 225 GLN A C 1
ATOM 1509 O O . GLN A 1 225 ? -33.579 -13.770 36.869 1.00 52.37 225 GLN A O 1
ATOM 1515 N N . TYR A 1 226 ? -34.227 -11.696 36.230 1.00 53.61 226 TYR A N 1
ATOM 1516 C CA . TYR A 1 226 ? -33.926 -11.925 34.818 1.00 55.48 226 TYR A CA 1
ATOM 1517 C C . TYR A 1 226 ? -32.439 -12.211 34.610 1.00 56.53 226 TYR A C 1
ATOM 1518 O O . TYR A 1 226 ? -31.581 -11.344 34.814 1.00 56.96 226 TYR A O 1
ATOM 1527 N N . ASP A 1 227 ? -32.153 -13.438 34.200 1.00 57.68 227 ASP A N 1
ATOM 1528 C CA . ASP A 1 227 ? -30.791 -13.911 34.028 1.00 59.01 227 ASP A CA 1
ATOM 1529 C C . ASP A 1 227 ? -30.148 -13.276 32.803 1.00 59.29 227 ASP A C 1
ATOM 1530 O O . ASP A 1 227 ? -30.226 -13.791 31.683 1.00 58.63 227 ASP A O 1
ATOM 1535 N N . ILE A 1 228 ? -29.494 -12.152 33.046 1.00 59.84 228 ILE A N 1
ATOM 1536 C CA . ILE A 1 228 ? -28.923 -11.352 31.989 1.00 60.31 228 ILE A CA 1
ATOM 1537 C C . ILE A 1 228 ? -27.775 -12.064 31.235 1.00 60.90 228 ILE A C 1
ATOM 1538 O O . ILE A 1 228 ? -27.698 -11.997 30.009 1.00 60.81 228 ILE A O 1
ATOM 1543 N N . ASN A 1 229 ? -26.918 -12.773 31.959 1.00 61.80 229 ASN A N 1
ATOM 1544 C CA . ASN A 1 229 ? -25.814 -13.500 31.327 1.00 62.85 229 ASN A CA 1
ATOM 1545 C C . ASN A 1 229 ? -26.242 -14.725 30.511 1.00 63.10 229 ASN A C 1
ATOM 1546 O O . ASN A 1 229 ? -25.499 -15.182 29.648 1.00 62.91 229 ASN A O 1
ATOM 1551 N N . ALA A 1 230 ? -27.452 -15.221 30.773 1.00 63.60 230 ALA A N 1
ATOM 1552 C CA . ALA A 1 230 ? -28.034 -16.337 30.032 1.00 64.37 230 ALA A CA 1
ATOM 1553 C C . ALA A 1 230 ? -28.555 -15.925 28.654 1.00 65.08 230 ALA A C 1
ATOM 1554 O O . ALA A 1 230 ? -29.141 -16.739 27.939 1.00 65.05 230 ALA A O 1
ATOM 1556 N N . GLN A 1 231 ? -28.358 -14.658 28.292 1.00 65.95 231 GLN A N 1
ATOM 1557 C CA . GLN A 1 231 ? -28.819 -14.143 27.004 1.00 66.57 231 GLN A CA 1
ATOM 1558 C C . GLN A 1 231 ? -27.628 -13.760 26.139 1.00 67.01 231 GLN A C 1
ATOM 1559 O O . GLN A 1 231 ? -26.620 -13.254 26.644 1.00 67.06 231 GLN A O 1
ATOM 1565 N N . LYS A 1 232 ? -27.737 -14.011 24.838 1.00 67.90 232 LYS A N 1
ATOM 1566 C CA . LYS A 1 232 ? -26.741 -13.501 23.897 1.00 68.78 232 LYS A CA 1
ATOM 1567 C C . LYS A 1 232 ? -27.077 -12.059 23.557 1.00 68.69 232 LYS A C 1
ATOM 1568 O O . LYS A 1 232 ? -28.218 -11.741 23.236 1.00 68.77 232 LYS A O 1
ATOM 1574 N N . GLU A 1 233 ? -26.072 -11.199 23.663 1.00 68.96 233 GLU A N 1
ATOM 1575 C CA . GLU A 1 233 ? -26.242 -9.759 23.523 1.00 69.15 233 GLU A CA 1
ATOM 1576 C C . GLU A 1 233 ? -25.900 -9.314 22.106 1.00 68.51 233 GLU A C 1
ATOM 1577 O O . GLU A 1 233 ? -24.764 -9.502 21.671 1.00 68.74 233 GLU A O 1
ATOM 1583 N N . PRO A 1 234 ? -26.877 -8.727 21.380 1.00 67.76 234 PRO A N 1
ATOM 1584 C CA . PRO A 1 234 ? -26.595 -8.190 20.039 1.00 67.02 234 PRO A CA 1
ATOM 1585 C C . PRO A 1 234 ? -25.624 -6.998 20.086 1.00 66.53 234 PRO A C 1
ATOM 1586 O O . PRO A 1 234 ? -25.875 -5.999 20.789 1.00 66.45 234 PRO A O 1
ATOM 1590 N N . GLU A 1 235 ? -24.521 -7.127 19.346 1.00 65.56 235 GLU A N 1
ATOM 1591 C CA . GLU A 1 235 ? -23.383 -6.200 19.400 1.00 64.84 235 GLU A CA 1
ATOM 1592 C C . GLU A 1 235 ? -23.713 -4.819 18.870 1.00 63.54 235 GLU A C 1
ATOM 1593 O O . GLU A 1 235 ? -23.368 -3.808 19.491 1.00 63.14 235 GLU A O 1
ATOM 1599 N N . ASP A 1 236 ? -24.342 -4.805 17.693 1.00 62.18 236 ASP A N 1
ATOM 1600 C CA . ASP A 1 236 ? -24.811 -3.596 17.020 1.00 60.85 236 ASP A CA 1
ATOM 1601 C C . ASP A 1 236 ? -25.681 -2.742 17.951 1.00 59.33 236 ASP A C 1
ATOM 1602 O O . ASP A 1 236 ? -25.464 -1.533 18.088 1.00 58.76 236 ASP A O 1
ATOM 1607 N N . LEU A 1 237 ? -26.647 -3.385 18.603 1.00 57.07 237 LEU A N 1
ATOM 1608 C CA . LEU A 1 237 ? -27.579 -2.667 19.452 1.00 55.31 237 LEU A CA 1
ATOM 1609 C C . LEU A 1 237 ? -26.912 -2.130 20.714 1.00 54.51 237 LEU A C 1
ATOM 1610 O O . LEU A 1 237 ? -27.281 -1.053 21.180 1.00 53.85 237 LEU A O 1
ATOM 1615 N N . ARG A 1 238 ? -25.919 -2.849 21.244 1.00 53.67 238 ARG A N 1
ATOM 1616 C CA . ARG A 1 238 ? -25.217 -2.374 22.436 1.00 53.60 238 ARG A CA 1
ATOM 1617 C C . ARG A 1 238 ? -24.503 -1.059 22.152 1.00 52.71 238 ARG A C 1
ATOM 1618 O O . ARG A 1 238 ? -24.557 -0.149 22.969 1.00 52.79 238 ARG A O 1
ATOM 1626 N N . THR A 1 239 ? -23.867 -0.955 20.986 1.00 51.49 239 THR A N 1
ATOM 1627 C CA . THR A 1 239 ? -23.225 0.290 20.552 1.00 50.20 239 THR A CA 1
ATOM 1628 C C . THR A 1 239 ? -24.232 1.441 20.380 1.00 48.88 239 THR A C 1
ATOM 1629 O O . THR A 1 239 ? -23.959 2.570 20.785 1.00 48.70 239 THR A O 1
ATOM 1633 N N . LYS A 1 240 ? -25.381 1.146 19.776 1.00 47.14 240 LYS A N 1
ATOM 1634 C CA . LYS A 1 240 ? -26.467 2.113 19.643 1.00 46.02 240 LYS A CA 1
ATOM 1635 C C . LYS A 1 240 ? -26.953 2.591 21.028 1.00 44.98 240 LYS A C 1
ATOM 1636 O O . LYS A 1 240 ? -27.143 3.798 21.255 1.00 43.52 240 LYS A O 1
ATOM 1642 N N . VAL A 1 241 ? -27.138 1.637 21.943 1.00 43.96 241 VAL A N 1
ATOM 1643 C CA . VAL A 1 241 ? -27.442 1.947 23.347 1.00 42.56 241 VAL A CA 1
ATOM 1644 C C . VAL A 1 241 ? -26.370 2.850 23.965 1.00 42.93 241 VAL A C 1
ATOM 1645 O O . VAL A 1 241 ? -26.704 3.870 24.589 1.00 41.65 241 VAL A O 1
ATOM 1649 N N . GLU A 1 242 ? -25.098 2.473 23.806 1.00 43.23 242 GLU A N 1
ATOM 1650 C CA . GLU A 1 242 ? -23.992 3.234 24.392 1.00 45.25 242 GLU A CA 1
ATOM 1651 C C . GLU A 1 242 ? -23.938 4.665 23.861 1.00 44.78 242 GLU A C 1
ATOM 1652 O O . GLU A 1 242 ? -23.755 5.586 24.640 1.00 45.28 242 GLU A O 1
ATOM 1658 N N . ASN A 1 243 ? -24.122 4.838 22.550 1.00 44.90 243 ASN A N 1
ATOM 1659 C CA . ASN A 1 243 ? -24.122 6.166 21.910 1.00 44.77 243 ASN A CA 1
ATOM 1660 C C . ASN A 1 243 ? -25.332 7.013 22.276 1.00 43.72 243 ASN A C 1
ATOM 1661 O O . ASN A 1 243 ? -25.198 8.204 22.567 1.00 43.18 243 ASN A O 1
ATOM 1666 N N . THR A 1 244 ? -26.516 6.400 22.253 1.00 42.33 244 THR A N 1
ATOM 1667 C CA . THR A 1 244 ? -27.733 7.109 22.613 1.00 41.54 244 THR A CA 1
ATOM 1668 C C . THR A 1 244 ? -27.668 7.604 24.077 1.00 41.03 244 THR A C 1
ATOM 1669 O O . THR A 1 244 ? -28.007 8.760 24.370 1.00 40.07 244 THR A O 1
ATOM 1673 N N . THR A 1 245 ? -27.205 6.726 24.968 1.00 40.58 245 THR A N 1
ATOM 1674 C CA . THR A 1 245 ? -27.126 6.999 26.400 1.00 40.66 245 THR A CA 1
ATOM 1675 C C . THR A 1 245 ? -26.119 8.121 26.680 1.00 41.64 245 THR A C 1
ATOM 1676 O O . THR A 1 245 ? -26.417 9.058 27.432 1.00 40.77 245 THR A O 1
ATOM 1680 N N . LYS A 1 246 ? -24.933 8.020 26.076 1.00 42.91 246 LYS A N 1
ATOM 1681 C CA . LYS A 1 246 ? -23.893 9.058 26.218 1.00 44.90 246 LYS A CA 1
ATOM 1682 C C . LYS A 1 246 ? -24.415 10.458 25.930 1.00 44.72 246 LYS A C 1
ATOM 1683 O O . LYS A 1 246 ? -24.064 11.400 26.643 1.00 45.17 246 LYS A O 1
ATOM 1689 N N . LYS A 1 247 ? -25.255 10.577 24.901 1.00 45.05 247 LYS A N 1
ATOM 1690 C CA . LYS A 1 247 ? -25.747 11.869 24.400 1.00 46.02 247 LYS A CA 1
ATOM 1691 C C . LYS A 1 247 ? -26.893 12.443 25.234 1.00 45.75 247 LYS A C 1
ATOM 1692 O O . LYS A 1 247 ? -27.072 13.674 25.318 1.00 45.15 247 LYS A O 1
ATOM 1698 N N . ILE A 1 248 ? -27.692 11.551 25.814 1.00 44.83 248 ILE A N 1
ATOM 1699 C CA . ILE A 1 248 ? -28.711 11.960 26.772 1.00 44.61 248 ILE A CA 1
ATOM 1700 C C . ILE A 1 248 ? -28.049 12.599 27.999 1.00 44.37 248 ILE A C 1
ATOM 1701 O O . ILE A 1 248 ? -28.491 13.644 28.445 1.00 44.84 248 ILE A O 1
ATOM 1706 N N . PHE A 1 249 ? -26.977 11.995 28.504 1.00 44.54 249 PHE A N 1
ATOM 1707 C CA . PHE A 1 249 ? -26.376 12.412 29.776 1.00 45.37 249 PHE A CA 1
ATOM 1708 C C . PHE A 1 249 ? -25.180 13.364 29.644 1.00 46.69 249 PHE A C 1
ATOM 1709 O O . PHE A 1 249 ? -24.660 13.848 30.647 1.00 46.95 249 PHE A O 1
ATOM 1717 N N . GLU A 1 250 ? -24.770 13.636 28.410 1.00 47.91 250 GLU A N 1
ATOM 1718 C CA . GLU A 1 250 ? -23.596 14.457 28.093 1.00 49.73 250 GLU A CA 1
ATOM 1719 C C . GLU A 1 250 ? -23.555 15.846 28.730 1.00 49.60 250 GLU A C 1
ATOM 1720 O O . GLU A 1 250 ? -22.556 16.224 29.310 1.00 50.43 250 GLU A O 1
ATOM 1726 N N . SER A 1 251 ? -24.635 16.606 28.593 1.00 50.02 251 SER A N 1
ATOM 1727 C CA . SER A 1 251 ? -24.651 18.019 28.977 1.00 50.04 251 SER A CA 1
ATOM 1728 C C . SER A 1 251 ? -24.792 18.202 30.482 1.00 50.65 251 SER A C 1
ATOM 1729 O O . SER A 1 251 ? -24.425 19.243 31.034 1.00 50.68 251 SER A O 1
ATOM 1732 N N . GLY A 1 252 ? -25.345 17.197 31.153 1.00 50.48 252 GLY A N 1
ATOM 1733 C CA . GLY A 1 252 ? -25.555 17.300 32.590 1.00 49.98 252 GLY A CA 1
ATOM 1734 C C . GLY A 1 252 ? -26.834 18.033 32.894 1.00 48.99 252 GLY A C 1
ATOM 1735 O O . GLY A 1 252 ? -27.091 18.394 34.036 1.00 49.48 252 GLY A O 1
ATOM 1736 N N . VAL A 1 253 ? -27.638 18.257 31.860 1.00 48.25 253 VAL A N 1
ATOM 1737 C CA . VAL A 1 253 ? -28.998 18.755 32.033 1.00 46.81 253 VAL A CA 1
ATOM 1738 C C . VAL A 1 253 ? -29.888 17.659 32.635 1.00 46.55 253 VAL A C 1
ATOM 1739 O O . VAL A 1 253 ? -30.861 17.950 33.342 1.00 46.62 253 VAL A O 1
ATOM 1743 N N . ILE A 1 254 ? -29.568 16.406 32.316 1.00 45.42 254 ILE A N 1
ATOM 1744 C CA . ILE A 1 254 ? -30.207 15.242 32.941 1.00 44.40 254 ILE A CA 1
ATOM 1745 C C . ILE A 1 254 ? -29.091 14.563 33.728 1.00 44.07 254 ILE A C 1
ATOM 1746 O O . ILE A 1 254 ? -28.058 14.192 33.159 1.00 43.75 254 ILE A O 1
ATOM 1751 N N . LYS A 1 255 ? -29.286 14.444 35.037 1.00 43.10 255 LYS A N 1
ATOM 1752 C CA . LYS A 1 255 ? -28.228 13.988 35.928 1.00 43.30 255 LYS A CA 1
ATOM 1753 C C . LYS A 1 255 ? -28.509 12.607 36.556 1.00 41.91 255 LYS A C 1
ATOM 1754 O O . LYS A 1 255 ? -27.647 12.055 37.229 1.00 41.88 255 LYS A O 1
ATOM 1760 N N . GLY A 1 256 ? -29.704 12.060 36.342 1.00 40.70 256 GLY A N 1
ATOM 1761 C CA . GLY A 1 256 ? -30.050 10.757 36.916 1.00 39.42 256 GLY A CA 1
ATOM 1762 C C . GLY A 1 256 ? -31.384 10.208 36.469 1.00 38.66 256 GLY A C 1
ATOM 1763 O O . GLY A 1 256 ? -32.118 10.839 35.692 1.00 37.87 256 GLY A O 1
ATOM 1764 N N . VAL A 1 257 ? -31.703 9.021 36.971 1.00 37.32 257 VAL A N 1
ATOM 1765 C CA . VAL A 1 257 ? -32.914 8.315 36.570 1.00 36.40 257 VAL A CA 1
ATOM 1766 C C . VAL A 1 257 ? -33.665 7.834 37.821 1.00 36.74 257 VAL A C 1
ATOM 1767 O O . VAL A 1 257 ? -33.066 7.721 38.877 1.00 35.96 257 VAL A O 1
ATOM 1771 N N . PRO A 1 258 ? -34.980 7.566 37.712 1.00 37.47 258 PRO A N 1
ATOM 1772 C CA . PRO A 1 258 ? -35.828 7.827 36.545 1.00 37.96 258 PRO A CA 1
ATOM 1773 C C . PRO A 1 258 ? -36.014 9.337 36.362 1.00 39.08 258 PRO A C 1
ATOM 1774 O O . PRO A 1 258 ? -36.224 10.058 37.339 1.00 39.38 258 PRO A O 1
ATOM 1778 N N . PHE A 1 259 ? -35.908 9.805 35.126 1.00 40.01 259 PHE A N 1
ATOM 1779 C CA . PHE A 1 259 ? -36.140 11.205 34.800 1.00 40.75 259 PHE A CA 1
ATOM 1780 C C . PHE A 1 259 ? -37.444 11.301 34.004 1.00 41.81 259 PHE A C 1
ATOM 1781 O O . PHE A 1 259 ? -37.572 10.705 32.927 1.00 41.13 259 PHE A O 1
ATOM 1789 N N . LEU A 1 260 ? -38.423 12.027 34.536 1.00 42.18 260 LEU A N 1
ATOM 1790 C CA . LEU A 1 260 ? -39.671 12.231 33.812 1.00 43.81 260 LEU A CA 1
ATOM 1791 C C . LEU A 1 260 ? -39.738 13.650 33.238 1.00 45.51 260 LEU A C 1
ATOM 1792 O O . LEU A 1 260 ? -39.282 14.615 33.872 1.00 45.51 260 LEU A O 1
ATOM 1797 N N . TYR A 1 261 ? -40.276 13.775 32.032 1.00 46.93 261 TYR A N 1
ATOM 1798 C CA . TYR A 1 261 ? -40.383 15.077 31.373 1.00 49.21 261 TYR A CA 1
ATOM 1799 C C . TYR A 1 261 ? -41.658 15.140 30.549 1.00 50.74 261 TYR A C 1
ATOM 1800 O O . TYR A 1 261 ? -41.847 14.353 29.602 1.00 50.22 261 TYR A O 1
ATOM 1809 N N . HIS A 1 262 ? -42.555 16.044 30.950 1.00 52.69 262 HIS A N 1
ATOM 1810 C CA . HIS A 1 262 ? -43.746 16.364 30.161 1.00 54.34 262 HIS A CA 1
ATOM 1811 C C . HIS A 1 262 ? -43.324 17.233 28.995 1.00 55.82 262 HIS A C 1
ATOM 1812 O O . HIS A 1 262 ? -42.803 18.326 29.196 1.00 56.73 262 HIS A O 1
ATOM 1819 N N . TYR A 1 263 ? -43.527 16.722 27.778 1.00 57.69 263 TYR A N 1
ATOM 1820 C CA . TYR A 1 263 ? -43.198 17.440 26.544 1.00 59.09 263 TYR A CA 1
ATOM 1821 C C . TYR A 1 263 ? -44.445 18.127 25.987 1.00 59.61 263 TYR A C 1
ATOM 1822 O O . TYR A 1 263 ? -45.191 18.783 26.719 1.00 60.10 263 TYR A O 1
#

Organism: Helicobacter pylori (strain ATCC 700392 / 26695) (NCBI:txid85962)

Secondary structure (DSSP, 8-state):
-HHHHHHHHHHHS---EEEEEEE-TT-SS-EEEEEE-TTT--EEEEEE-TTS--EEE--S----S-HHHHHHHHHHHHHHHHHHHHHHHHHHHHHHHHSS-TTTSEEE--SSGGGTT-EEEEEE-TT-HHHHHHHHTHHHHHHH-EEEEEE---SSHHHHHHHHHHHHHHHHHHHTT--HHHHHHHHHHHHSTT--GGGSPPPHHHHHHHHHHHHHHHSSSSS-SSSEEEE-

Radius of gyration: 24.98 Å; Cα contacts (8 Å, |Δi|>4): 357; chains: 1; bounding box: 36×78×34 Å

Solvent-accessible surface area: 13050 Å² total; per-residue (Å²): 100,127,48,2,24,45,29,26,68,171,140,73,132,63,141,11,134,49,68,32,86,85,88,15,135,55,36,167,66,50,69,0,5,3,8,28,19,44,101,54,96,64,24,65,11,10,12,3,9,130,79,0,89,96,44,90,52,25,53,127,151,38,173,30,144,88,89,79,2,62,97,32,4,42,94,3,12,121,100,5,113,64,93,29,57,90,59,80,64,39,51,96,10,48,57,13,7,102,100,18,49,111,71,0,18,2,83,0,68,12,96,79,80,87,14,122,115,112,27,2,14,4,0,1,0,1,80,12,96,112,0,46,108,20,13,107,93,3,95,89,38,1,120,106,14,3,0,63,3,0,0,0,15,98,100,39,122,58,1,6,20,2,0,0,13,0,12,50,50,2,56,129,1,92,95,157,65,15,60,42,90,54,34,0,56,12,0,64,99,1,4,39,100,152,42,87,16,119,71,57,200,46,21,117,102,36,56,66,53,0,71,74,7,8,139,98,1,19,120,75,30,32,1,165,29,27,42,44,69,31,123,122

CATH classification: 3.10.450.520 (+1 more: 3.40.30.10)

Sequence (232 aa):
QDNLVSVIEKQTNKKVRILEIKPLKSSQDLKMVVIEDPDTKYNIPLVVSKDGNLIIGLSNIFFSNKSDDVQLVAETNQKVQALNATQQNSAKLNAIFNEIPADYAIELPSTNAANKDKILYIVSDPMCPHCQKELTKLRDHLKENTVRMVVVGWLGVNSAKKAALIQEEMAKARARGASVEDKISILEKIYSTQYDINAQKEPEDLRTKVENTTKKIFESGVIKGVPFLYHY

B-factor: mean 48.41, std 8.9, range [31.76, 79.2]

Nearest PDB structures (foldseek):
  3tdg-assembly1_A-2  TM=1.004E+00  e=4.853E-44  Helicobacter pylori
  8pxf-assembly1_A  TM=5.618E-01  e=3.958E-15  Helicobacter hepaticus ATCC 51449
  8pxd-assembly1_A  TM=8.801E-01  e=2.815E-09  Helicobacter hepaticus ATCC 51449
  8pxe-assembly1_A  TM=9.457E-01  e=2.057E-06  Helicobacter hepaticus ATCC 51449
  4hvt-assembly1_A  TM=5.966E-01  e=2.064E+00  Rickettsia typhi str. Wilmington